Protein AF-A0A8J9TFP3-F1 (afdb_monomer)

pLDDT: mean 71.86, std 19.54, range [32.97, 96.56]

InterPro domains:
  IPR020588 DNA recombination and repair protein RecA-like, ATP-binding domain [PS50162] (104-227)
  IPR027417 P-loop containing nucleoside triphosphate hydrolase [G3DSA:3.40.50.300] (111-220)
  IPR027417 P-loop containing nucleoside triphosphate hydrolase [SSF52540] (113-223)
  IPR041166 LapB, rubredoxin metal binding domain [PF18073] (12-39)

Secondary structure (DSSP, 8-state):
------PEEEEEEETTT--EESS--SB-TTT--BS-EEEEEEEPPP--S--PPTT-----SS-----SSTT-SS-S-TT----HHHHHTTTSS---SHHHHH----BPPTT-HHHHHHTTSSBPTT--------TTSSHHHHHHHHHHHHHTTB---TT-TTS---TT-----------B--EEEE-SSS-HHHHHHHHHHHT---TTEEEE----HHHHHHHHHT-

Sequence (227 aa):
MGTSGSSTARIHICGNCGSEFVKWMGRCPTCREWNTLQEHAVRREPASASRPVFGTNISSSGARPASWLDGIPGSLGSNAPVRITDLVSSDDGSTNTLSRLHSSQRVTIPNDDELNVVLGGGIMPGSLNLIGGDPGVGKSTLMLQIAGAVASLAIPTPGIGMGLPDSNNTRTKSSTDGTGGPVWYVSGEENPDQIASRASRLGILQSELWLLGETHVDTLCQQVVVH

Solvent-accessible surface area (backbone atoms only — not comparable to full-atom values): 15247 Å² total; per-residue (Å²): 138,86,85,84,80,68,63,70,44,65,37,32,35,25,77,84,76,65,54,76,36,80,66,92,69,70,44,42,89,83,79,65,43,66,80,38,66,42,84,42,78,46,75,46,74,68,78,68,95,72,71,79,71,87,86,72,88,80,90,76,83,95,68,80,79,79,55,98,71,78,84,58,86,90,64,79,67,102,79,54,95,75,62,70,68,74,63,69,70,65,81,71,88,72,85,72,68,66,59,70,76,60,67,65,72,52,49,64,48,63,98,37,68,70,58,17,57,76,53,72,62,13,50,52,76,97,64,89,83,87,88,84,78,65,90,86,78,40,66,72,57,52,53,50,51,51,46,39,35,43,12,68,43,27,57,84,68,90,78,66,92,84,65,84,80,74,93,79,70,78,90,67,86,75,90,63,97,52,90,27,62,78,33,76,51,75,33,63,88,56,59,58,70,59,52,48,54,50,29,57,76,71,71,45,78,49,90,40,51,45,79,42,73,52,78,56,65,70,63,51,52,55,65,65,69,77,111

Foldseek 3Di:
DDDDDFDKAKWKAFQPPGDIHRDDDQADPPPRDGPRIDIDIDGDDPDPPPPPDPDDDDDDDDDDPDDVDPDDDPDDDPDDDDDPVVVVVPPPDDDDDVCSVVVFDADAQPPDVVVCVVCVNHHGPPDDDDDDDDPPPCSVVVVLSSLLSLLVLADPDPPPPPDDDPPDDDDDPPPDPSPGAAGEDEDQPDDPVVSVVSCVVVVRDRPSYHYHHDDDVVVVCVVVVVD

Organism: Phaeodactylum tricornutum (NCBI:txid2850)

Nearest PDB structures (foldseek):
  4zlh-assembly1_A  TM=8.746E-01  e=1.037E-01  Escherichia coli O157:H7
  7t6d-assembly1_B  TM=8.352E-01  e=1.341E-01  Escherichia coli
  7wzb-assembly1_A  TM=8.396E-01  e=1.850E-01  Salmonella enterica subsp. enterica serovar Typhimurium str. LT2

Radius of gyration: 29.87 Å; Cα contacts (8 Å, |Δi|>4): 198; chains: 1; bounding box: 69×66×61 Å

Mean predicted aligned error: 19.51 Å

Structure (mmCIF, N/CA/C/O backbone):
data_AF-A0A8J9TFP3-F1
#
_entry.id   AF-A0A8J9TFP3-F1
#
loop_
_atom_site.group_PDB
_atom_site.id
_atom_site.type_symbol
_atom_site.label_atom_id
_atom_site.label_alt_id
_atom_site.label_comp_id
_atom_site.label_asym_id
_atom_site.label_entity_id
_atom_site.label_seq_id
_atom_site.pdbx_PDB_ins_code
_atom_site.Cartn_x
_atom_site.Cartn_y
_atom_site.Cartn_z
_atom_site.occupancy
_atom_site.B_iso_or_equiv
_atom_site.auth_seq_id
_atom_site.auth_comp_id
_atom_site.auth_asym_id
_atom_site.auth_atom_id
_atom_site.pdbx_PDB_model_num
ATOM 1 N N . MET A 1 1 ? 41.768 -44.525 -30.100 1.00 37.56 1 MET A N 1
ATOM 2 C CA . MET A 1 1 ? 42.027 -43.273 -29.357 1.00 37.56 1 MET A CA 1
ATOM 3 C C . MET A 1 1 ? 41.617 -42.096 -30.235 1.00 37.56 1 MET A C 1
ATOM 5 O O . MET A 1 1 ? 42.321 -41.814 -31.191 1.00 37.56 1 MET A O 1
ATOM 9 N N . GLY A 1 2 ? 40.454 -41.480 -29.993 1.00 38.62 2 GLY A N 1
ATOM 10 C CA . GLY A 1 2 ? 40.001 -40.288 -30.725 1.00 38.62 2 GLY A CA 1
ATOM 11 C C . GLY A 1 2 ? 40.252 -3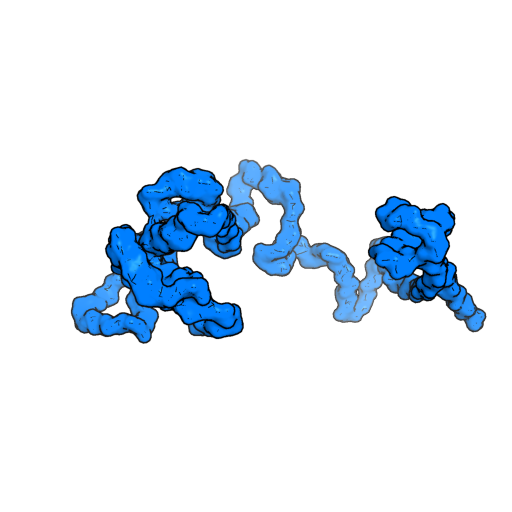9.037 -29.887 1.00 38.62 2 GLY A C 1
ATOM 12 O O . GLY A 1 2 ? 39.784 -38.960 -28.756 1.00 38.62 2 GLY A O 1
ATOM 13 N N . THR A 1 3 ? 41.035 -38.095 -30.400 1.00 40.09 3 THR A N 1
ATOM 14 C CA . THR A 1 3 ? 41.401 -36.849 -29.719 1.00 40.09 3 THR A CA 1
ATOM 15 C C . THR A 1 3 ? 40.293 -35.803 -29.892 1.00 40.09 3 THR A C 1
ATOM 17 O O . THR A 1 3 ? 39.998 -35.366 -31.001 1.00 40.09 3 THR A O 1
ATOM 20 N N . SER A 1 4 ? 39.653 -35.385 -28.797 1.00 45.47 4 SER A N 1
ATOM 21 C CA . SER A 1 4 ? 38.685 -34.280 -28.793 1.00 45.47 4 SER A CA 1
ATOM 22 C C . SER A 1 4 ? 39.413 -32.933 -28.907 1.00 45.47 4 SER A C 1
ATOM 24 O O . SER A 1 4 ? 40.103 -32.517 -27.974 1.00 45.47 4 SER A O 1
ATOM 26 N N . GLY A 1 5 ? 39.274 -32.248 -30.043 1.00 50.53 5 GLY A N 1
ATOM 27 C CA . GLY A 1 5 ? 39.835 -30.912 -30.264 1.00 50.53 5 GLY A CA 1
ATOM 28 C C . GLY A 1 5 ? 39.012 -29.817 -29.578 1.00 50.53 5 GLY A C 1
ATOM 29 O O . GLY A 1 5 ? 37.880 -29.550 -29.968 1.00 50.53 5 GLY A O 1
ATOM 30 N N . SER A 1 6 ? 39.583 -29.161 -28.565 1.00 52.59 6 SER A N 1
ATOM 31 C CA . SER A 1 6 ? 39.027 -27.958 -27.924 1.00 52.59 6 SER A CA 1
ATOM 32 C C . SER A 1 6 ? 39.326 -26.730 -28.795 1.00 52.59 6 SER A C 1
ATOM 34 O O . SER A 1 6 ? 40.474 -26.296 -28.842 1.00 52.59 6 SER A O 1
ATOM 36 N N . SER A 1 7 ? 38.327 -26.149 -29.471 1.00 59.38 7 SER A N 1
ATOM 37 C CA . SER A 1 7 ? 38.512 -24.919 -30.260 1.00 59.38 7 SER A CA 1
ATOM 38 C C . SER A 1 7 ? 38.462 -23.668 -29.372 1.00 59.38 7 SER A C 1
ATOM 40 O O . SER A 1 7 ? 37.424 -23.365 -28.779 1.00 59.38 7 SER A O 1
ATOM 42 N N . THR A 1 8 ? 39.561 -22.922 -29.296 1.00 71.31 8 THR A N 1
ATOM 43 C CA . THR A 1 8 ? 39.668 -21.661 -28.543 1.00 71.31 8 THR A CA 1
ATOM 44 C C . THR A 1 8 ? 39.104 -20.498 -29.364 1.00 71.31 8 THR A C 1
ATOM 46 O O . THR A 1 8 ? 39.540 -20.275 -30.492 1.00 71.31 8 THR A O 1
ATOM 49 N N . ALA A 1 9 ? 38.149 -19.744 -28.814 1.00 78.94 9 ALA A N 1
ATOM 50 C CA . ALA A 1 9 ? 37.626 -18.527 -29.440 1.00 78.94 9 ALA A CA 1
ATOM 51 C C . ALA A 1 9 ? 38.298 -17.292 -28.821 1.00 78.94 9 ALA A C 1
ATOM 53 O O . ALA A 1 9 ? 38.561 -17.272 -27.619 1.00 78.94 9 ALA A O 1
ATOM 54 N N . ARG A 1 10 ? 38.590 -16.267 -29.629 1.00 86.94 10 ARG A N 1
ATOM 55 C CA . ARG A 1 10 ? 39.161 -14.999 -29.148 1.00 86.94 10 ARG A CA 1
ATOM 56 C C . ARG A 1 10 ? 38.058 -13.956 -29.013 1.00 86.94 10 ARG A C 1
ATOM 58 O O . ARG A 1 10 ? 37.276 -13.777 -29.943 1.00 86.94 10 ARG A O 1
ATOM 65 N N . ILE A 1 11 ? 38.012 -13.292 -27.864 1.00 91.06 11 ILE A N 1
ATOM 66 C CA . ILE A 1 11 ? 37.162 -12.133 -27.592 1.00 91.06 11 ILE A CA 1
ATOM 67 C C . ILE A 1 11 ? 38.057 -10.975 -27.152 1.00 91.06 11 ILE A C 1
ATOM 69 O O . ILE A 1 11 ? 39.115 -11.192 -26.567 1.00 91.06 11 ILE A O 1
ATOM 73 N N . HIS A 1 12 ? 37.675 -9.746 -27.465 1.00 92.06 12 HIS A N 1
ATOM 74 C CA . HIS A 1 12 ? 38.444 -8.551 -27.148 1.00 92.06 12 HIS A CA 1
ATOM 75 C C . HIS A 1 12 ? 37.684 -7.712 -26.125 1.00 92.06 12 HIS A C 1
ATOM 77 O O . HIS A 1 12 ? 36.538 -7.346 -26.372 1.00 92.06 12 HIS A O 1
ATOM 83 N N . ILE A 1 13 ? 38.316 -7.396 -24.999 1.00 92.12 13 ILE A N 1
ATOM 84 C CA . ILE A 1 13 ? 37.697 -6.683 -23.876 1.00 92.12 13 ILE A CA 1
ATOM 85 C C . ILE A 1 13 ? 38.391 -5.334 -23.710 1.00 92.12 13 ILE A C 1
ATOM 87 O O . ILE A 1 13 ? 39.618 -5.256 -23.711 1.00 92.12 13 ILE A O 1
ATOM 91 N N . CYS A 1 14 ? 37.627 -4.249 -23.599 1.00 93.31 14 CYS A N 1
ATOM 92 C CA . CYS A 1 14 ? 38.193 -2.930 -23.330 1.00 93.31 14 CYS A CA 1
ATOM 93 C C . CYS A 1 14 ? 38.592 -2.793 -21.852 1.00 93.31 14 CYS A C 1
ATOM 95 O O . CYS A 1 14 ? 37.730 -2.844 -20.981 1.00 93.31 14 CYS A O 1
ATOM 97 N N . GLY A 1 15 ? 39.866 -2.522 -21.565 1.00 88.88 15 GLY A N 1
ATOM 98 C CA . GLY A 1 15 ? 40.371 -2.336 -20.199 1.00 88.88 15 GLY A CA 1
ATOM 99 C C . GLY A 1 15 ? 39.882 -1.068 -19.485 1.00 88.88 15 GLY A C 1
ATOM 100 O O . GLY A 1 15 ? 40.011 -0.986 -18.270 1.00 88.88 15 GLY A O 1
ATOM 101 N N . ASN A 1 16 ? 39.313 -0.093 -20.208 1.00 90.12 16 ASN A N 1
ATOM 102 C CA . ASN A 1 16 ? 38.791 1.143 -19.609 1.00 90.12 16 ASN A CA 1
ATOM 103 C C . ASN A 1 16 ? 37.285 1.062 -19.284 1.00 90.12 16 ASN A C 1
ATOM 105 O O . ASN A 1 16 ? 36.856 1.493 -18.222 1.00 90.12 16 ASN A O 1
ATOM 109 N N . CYS A 1 17 ? 36.464 0.494 -20.180 1.00 90.75 17 CYS A N 1
ATOM 110 C CA . CYS A 1 17 ? 35.002 0.442 -19.993 1.00 90.75 17 CYS A CA 1
ATOM 111 C C . CYS A 1 17 ? 34.398 -0.966 -19.888 1.00 90.75 17 CYS A C 1
ATOM 113 O O . CYS A 1 17 ? 33.191 -1.088 -19.715 1.00 90.75 17 CYS A O 1
ATOM 115 N N . GLY A 1 18 ? 35.194 -2.028 -20.039 1.00 88.69 18 GLY A N 1
ATOM 116 C CA . GLY A 1 18 ? 34.744 -3.416 -19.878 1.00 88.69 18 GLY A CA 1
ATOM 117 C C . GLY A 1 18 ? 33.895 -3.985 -21.019 1.00 88.69 18 GLY A C 1
ATOM 118 O O . GLY A 1 18 ? 33.437 -5.115 -20.919 1.00 88.69 18 GLY A O 1
ATOM 119 N N . SER A 1 19 ? 33.672 -3.245 -22.110 1.00 88.38 19 SER A N 1
ATOM 120 C CA . SER A 1 19 ? 32.871 -3.752 -23.236 1.00 88.38 19 SER A CA 1
ATOM 121 C C . SER A 1 19 ? 33.596 -4.840 -24.039 1.00 88.38 19 SER A C 1
ATOM 123 O O . SER A 1 19 ? 34.802 -4.741 -24.290 1.00 88.38 19 SER A O 1
ATOM 125 N N . GLU A 1 20 ? 32.842 -5.866 -24.446 1.00 91.25 20 GLU A N 1
ATOM 126 C CA . GLU A 1 20 ? 33.340 -7.069 -25.121 1.00 91.25 20 GLU A CA 1
ATOM 127 C C . GLU A 1 20 ? 33.003 -7.077 -26.620 1.00 91.25 20 GLU A C 1
ATOM 129 O O . GLU A 1 20 ? 31.884 -6.757 -27.027 1.00 91.25 20 GLU A O 1
ATOM 134 N N . PHE A 1 21 ? 33.959 -7.492 -27.456 1.00 88.19 21 PHE A N 1
ATOM 135 C CA . PHE A 1 21 ? 33.821 -7.514 -28.913 1.00 88.19 21 PHE A CA 1
ATOM 136 C C . PHE A 1 21 ? 34.469 -8.751 -29.537 1.00 88.19 21 PHE A C 1
ATOM 138 O O . PHE A 1 21 ? 35.551 -9.178 -29.150 1.00 88.19 21 PHE A O 1
ATOM 145 N N . VAL A 1 22 ? 33.844 -9.300 -30.580 1.00 88.06 22 VAL A N 1
ATOM 146 C CA . VAL A 1 22 ? 34.338 -10.495 -31.298 1.00 88.06 22 VAL A CA 1
ATOM 147 C C . VAL A 1 22 ? 35.394 -10.192 -32.368 1.00 88.06 22 VAL A C 1
ATOM 149 O O . VAL A 1 22 ? 35.996 -11.110 -32.917 1.00 88.06 22 VAL A O 1
ATOM 152 N N . LYS A 1 23 ? 35.606 -8.914 -32.702 1.00 85.50 23 LYS A N 1
ATOM 153 C CA . LYS A 1 23 ? 36.536 -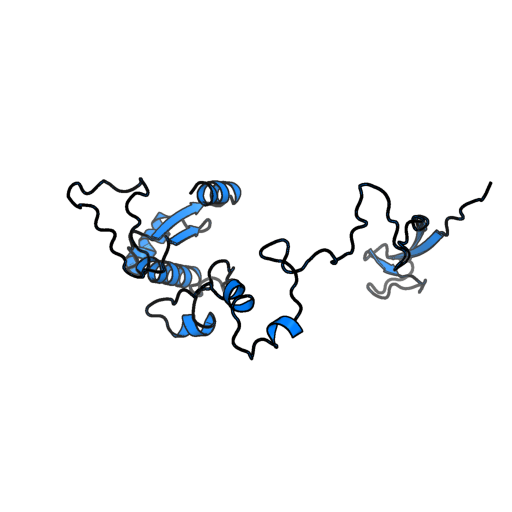8.476 -33.749 1.00 85.50 23 LYS A CA 1
ATOM 154 C C . LYS A 1 23 ? 37.347 -7.281 -33.269 1.00 85.50 23 LYS A C 1
ATOM 156 O O . LYS A 1 23 ? 36.792 -6.341 -32.706 1.00 85.50 23 LYS A O 1
ATOM 161 N N . TRP A 1 24 ? 38.649 -7.299 -33.534 1.00 84.06 24 TRP A N 1
ATOM 162 C CA . TRP A 1 24 ? 39.529 -6.176 -33.237 1.00 84.06 24 TRP A CA 1
ATOM 163 C C . TRP A 1 24 ? 39.204 -4.960 -34.110 1.00 84.06 24 TRP A C 1
ATOM 165 O O . TRP A 1 24 ? 39.088 -5.071 -35.332 1.00 84.06 24 TRP A O 1
ATOM 175 N N . MET A 1 25 ? 39.091 -3.789 -33.483 1.00 84.75 25 MET A N 1
ATOM 176 C CA . MET A 1 25 ? 38.764 -2.525 -34.158 1.00 84.75 25 MET A CA 1
ATOM 177 C C . MET A 1 25 ? 39.791 -1.411 -33.887 1.00 84.75 25 MET A C 1
ATOM 179 O O . MET A 1 25 ? 39.624 -0.303 -34.389 1.00 84.75 25 MET A O 1
ATOM 183 N N . GLY A 1 26 ? 40.844 -1.670 -33.096 1.00 85.12 26 GLY A N 1
ATOM 184 C CA . GLY A 1 26 ? 41.891 -0.702 -32.711 1.00 85.12 26 GLY A CA 1
ATOM 185 C C . GLY A 1 26 ? 41.440 0.409 -31.749 1.00 85.12 26 GLY A C 1
ATOM 186 O O . GLY A 1 26 ? 42.206 0.829 -30.882 1.00 85.12 26 GLY A O 1
ATOM 187 N N . ARG A 1 27 ? 40.178 0.837 -31.854 1.00 90.25 27 ARG A N 1
ATOM 188 C CA . ARG A 1 27 ? 39.506 1.817 -30.997 1.00 90.25 27 ARG A CA 1
ATOM 189 C C . ARG A 1 27 ? 38.260 1.200 -30.371 1.00 90.25 27 ARG A C 1
ATOM 191 O O . ARG A 1 27 ? 37.492 0.532 -31.063 1.00 90.25 27 ARG A O 1
ATOM 198 N N . CYS A 1 28 ? 38.021 1.473 -29.090 1.00 90.44 28 CYS A N 1
ATOM 199 C CA . CYS A 1 28 ? 36.784 1.057 -28.437 1.00 90.44 28 CYS A CA 1
ATOM 200 C C . CYS A 1 28 ? 35.580 1.841 -29.001 1.00 90.44 28 CYS A C 1
ATOM 202 O O . CYS A 1 28 ? 35.593 3.074 -28.956 1.00 90.44 28 CYS A O 1
ATOM 204 N N . PRO A 1 29 ? 34.523 1.180 -29.510 1.00 86.38 29 PRO A N 1
ATOM 205 C CA . PRO A 1 29 ? 33.335 1.873 -30.014 1.00 86.38 29 PRO A CA 1
ATOM 206 C C . PRO A 1 29 ? 32.493 2.508 -28.894 1.00 86.38 29 PRO A C 1
ATOM 208 O O . PRO A 1 29 ? 31.768 3.465 -29.158 1.00 86.38 29 PRO A O 1
ATOM 211 N N . THR A 1 30 ? 32.632 2.032 -27.653 1.00 89.25 30 THR A N 1
ATOM 212 C CA . THR A 1 30 ? 31.890 2.530 -26.486 1.00 89.25 30 THR A CA 1
ATOM 213 C C . THR A 1 30 ? 32.579 3.740 -25.849 1.00 89.25 30 THR A C 1
ATOM 215 O O . THR A 1 30 ? 32.011 4.827 -25.837 1.00 89.25 30 THR A O 1
ATOM 218 N N . CYS A 1 31 ? 33.823 3.597 -25.368 1.00 91.00 31 CYS A N 1
ATOM 219 C CA . CYS A 1 31 ? 34.541 4.684 -24.681 1.00 91.00 31 CYS A CA 1
ATOM 220 C C . CYS A 1 31 ? 35.464 5.512 -25.585 1.00 91.00 31 CYS A C 1
ATOM 222 O O . CYS A 1 31 ? 36.063 6.478 -25.127 1.00 91.00 31 CYS A O 1
ATOM 224 N N . ARG A 1 32 ? 35.569 5.169 -26.876 1.00 89.31 32 ARG A N 1
ATOM 225 C CA . ARG A 1 32 ? 36.306 5.928 -27.904 1.00 89.31 32 ARG A CA 1
ATOM 226 C C . ARG A 1 32 ? 37.819 6.041 -27.714 1.00 89.31 32 ARG A C 1
ATOM 228 O O . ARG A 1 32 ? 38.456 6.685 -28.552 1.00 89.31 32 ARG A O 1
ATOM 235 N N . GLU A 1 33 ? 38.388 5.387 -26.710 1.00 88.69 33 GLU A N 1
ATOM 236 C CA . GLU A 1 33 ? 39.830 5.336 -26.496 1.00 88.69 33 GLU A CA 1
ATOM 237 C C . GLU A 1 33 ? 40.532 4.330 -27.409 1.00 88.69 33 GLU A C 1
ATOM 239 O O . GLU A 1 33 ? 39.976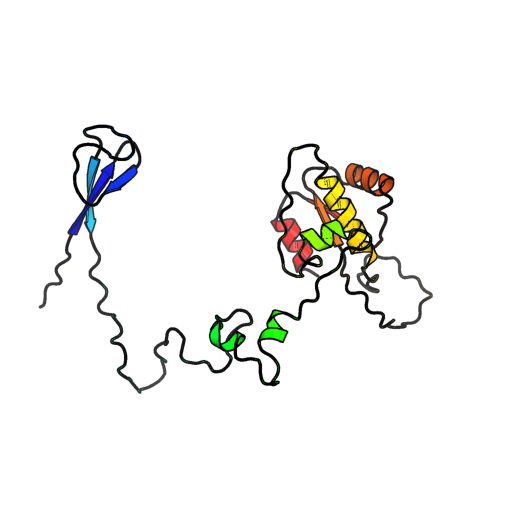 3.305 -27.821 1.00 88.69 33 GLU A O 1
ATOM 244 N N . TRP A 1 34 ? 41.777 4.660 -27.729 1.00 88.56 34 TRP A N 1
ATOM 245 C CA . TRP A 1 34 ? 42.683 3.849 -28.530 1.00 88.56 34 TRP A CA 1
ATOM 246 C C . TRP A 1 34 ? 43.535 2.959 -27.629 1.00 88.56 34 TRP A C 1
ATOM 248 O O . TRP A 1 34 ? 43.807 3.320 -26.489 1.00 88.56 34 TRP A O 1
ATOM 258 N N . ASN A 1 35 ? 43.990 1.818 -28.151 1.00 85.81 35 ASN A N 1
ATOM 259 C CA . ASN A 1 35 ? 44.916 0.903 -27.462 1.00 85.81 35 ASN A CA 1
ATOM 260 C C . ASN A 1 35 ? 44.403 0.322 -26.127 1.00 85.81 35 ASN A C 1
ATOM 262 O O . ASN A 1 35 ? 45.193 -0.185 -25.337 1.00 85.81 35 ASN A O 1
ATOM 266 N N . THR A 1 36 ? 43.091 0.361 -25.878 1.00 87.81 36 THR A N 1
ATOM 267 C CA . THR A 1 36 ? 42.482 -0.185 -24.653 1.00 87.81 36 THR A CA 1
ATOM 268 C C . THR A 1 36 ? 41.857 -1.567 -24.828 1.00 87.81 36 THR A C 1
ATOM 270 O O . THR A 1 36 ? 41.502 -2.180 -23.826 1.00 87.81 36 THR A O 1
ATOM 273 N N . LEU A 1 37 ? 41.697 -2.083 -26.054 1.00 90.38 37 LEU A N 1
ATOM 274 C CA . LEU A 1 37 ? 41.217 -3.456 -26.256 1.00 90.38 37 LEU A CA 1
ATOM 275 C C . LEU A 1 37 ? 42.335 -4.462 -25.961 1.00 90.38 37 LEU A C 1
ATOM 277 O O . LEU A 1 37 ? 43.422 -4.363 -26.517 1.00 90.38 37 LEU A O 1
ATOM 281 N N . GLN A 1 38 ? 42.047 -5.453 -25.124 1.00 89.56 38 GLN A N 1
ATOM 282 C CA . GLN A 1 38 ? 42.926 -6.577 -24.813 1.00 89.56 38 GLN A CA 1
ATOM 283 C C . GLN A 1 38 ? 42.297 -7.881 -25.309 1.00 89.56 38 GLN A C 1
ATOM 285 O O . GLN A 1 38 ? 41.081 -8.060 -25.232 1.00 89.56 38 GLN A O 1
ATOM 290 N N . GLU A 1 39 ? 43.106 -8.790 -25.859 1.00 88.75 39 GLU A N 1
ATOM 291 C CA . GLU A 1 39 ? 42.623 -10.096 -26.319 1.00 88.75 39 GLU A CA 1
ATOM 292 C C . GLU A 1 39 ? 42.519 -11.081 -25.150 1.00 88.75 39 GLU A C 1
ATOM 294 O O . GLU A 1 39 ? 43.499 -11.340 -24.454 1.00 88.75 39 GLU A O 1
ATOM 299 N N . HIS A 1 40 ? 41.350 -11.690 -24.986 1.00 87.31 40 HIS A N 1
ATOM 300 C CA . HIS A 1 40 ? 41.111 -12.790 -24.064 1.00 87.31 40 HIS A CA 1
ATOM 301 C C . HIS A 1 40 ? 40.730 -14.046 -24.857 1.00 87.31 40 HIS A C 1
ATOM 303 O O . HIS A 1 40 ? 39.814 -14.050 -25.682 1.00 87.31 40 HIS A O 1
ATOM 309 N N . ALA A 1 41 ? 41.454 -15.140 -24.626 1.00 82.69 41 ALA A N 1
ATOM 310 C CA . ALA A 1 41 ? 41.146 -16.431 -25.225 1.00 82.69 41 ALA A CA 1
ATOM 311 C C . ALA A 1 41 ? 40.150 -17.178 -24.331 1.00 82.69 41 ALA A C 1
ATOM 313 O O . ALA A 1 41 ? 40.496 -17.617 -23.236 1.00 82.69 41 ALA A O 1
ATOM 314 N N . VAL A 1 42 ? 38.918 -17.347 -24.807 1.00 78.00 42 VAL A N 1
ATOM 315 C CA . VAL A 1 42 ? 37.906 -18.146 -24.116 1.00 78.00 42 VAL A CA 1
ATOM 316 C C . VAL A 1 42 ? 38.019 -19.580 -24.609 1.00 78.00 42 VAL A C 1
ATOM 318 O O . VAL A 1 42 ? 37.826 -19.890 -25.793 1.00 78.00 42 VAL A O 1
ATOM 321 N N . ARG A 1 43 ? 38.343 -20.484 -23.684 1.00 63.84 43 ARG A N 1
ATOM 322 C CA . ARG A 1 43 ? 38.277 -21.919 -23.937 1.00 63.84 43 ARG A CA 1
ATOM 323 C C . ARG A 1 43 ? 36.803 -22.305 -24.005 1.00 63.84 43 ARG A C 1
ATOM 325 O O . ARG A 1 43 ? 36.116 -22.282 -22.991 1.00 63.84 43 ARG A O 1
ATOM 332 N N . ARG A 1 44 ? 36.310 -22.645 -25.198 1.00 56.06 44 ARG A N 1
ATOM 333 C CA . ARG A 1 44 ? 35.001 -23.291 -25.309 1.00 56.06 44 ARG A CA 1
ATOM 334 C C . ARG A 1 44 ? 35.148 -24.713 -24.792 1.00 56.06 44 ARG A C 1
ATOM 336 O O . ARG A 1 44 ? 35.970 -25.471 -25.311 1.00 56.06 44 ARG A O 1
ATOM 343 N N . GLU A 1 45 ? 34.370 -25.066 -23.777 1.00 53.50 45 GLU A N 1
ATOM 344 C CA . GLU A 1 45 ? 34.167 -26.473 -23.457 1.00 53.50 45 GLU A CA 1
ATOM 345 C C . GLU A 1 45 ? 33.576 -27.162 -24.696 1.00 53.50 45 GLU A C 1
ATOM 347 O O . GLU A 1 45 ? 32.703 -26.583 -25.358 1.00 53.50 45 GLU A O 1
ATOM 352 N N . PRO A 1 46 ? 34.071 -28.354 -25.082 1.00 47.81 46 PRO A N 1
ATOM 353 C CA . PRO A 1 46 ? 33.433 -29.108 -26.147 1.00 47.81 46 PRO A CA 1
ATOM 354 C C . PRO A 1 46 ? 31.983 -29.331 -25.731 1.00 47.81 46 PRO A C 1
ATOM 356 O O . PRO A 1 46 ? 31.726 -29.789 -24.618 1.00 47.81 46 PRO A O 1
ATOM 359 N N . ALA A 1 47 ? 31.047 -28.968 -26.611 1.00 47.69 47 ALA A N 1
ATOM 360 C CA . ALA A 1 47 ? 29.633 -29.219 -26.393 1.00 47.69 47 ALA A CA 1
ATOM 361 C C . ALA A 1 47 ? 29.477 -30.684 -25.976 1.00 47.69 47 ALA A C 1
ATOM 363 O O . ALA A 1 47 ? 29.815 -31.585 -26.748 1.00 47.69 47 ALA A O 1
ATOM 364 N N . SER A 1 48 ? 29.049 -30.895 -24.728 1.00 45.34 48 SER A N 1
ATOM 365 C CA . SER A 1 48 ? 28.763 -32.217 -24.186 1.00 45.34 48 SER A CA 1
ATOM 366 C C . SER A 1 48 ? 27.973 -33.001 -25.231 1.00 45.34 48 SER A C 1
ATOM 368 O O . SER A 1 48 ? 27.004 -32.482 -25.794 1.00 45.34 48 SER A O 1
ATOM 370 N N . ALA A 1 49 ? 28.413 -34.228 -25.522 1.00 52.44 49 ALA A N 1
ATOM 371 C CA . ALA A 1 49 ? 27.830 -35.143 -26.505 1.00 52.44 49 ALA A CA 1
ATOM 372 C C . ALA A 1 49 ? 26.447 -35.678 -26.073 1.00 52.44 49 ALA A C 1
ATOM 374 O O . ALA A 1 49 ? 26.109 -36.836 -26.284 1.00 52.44 49 ALA A O 1
ATOM 375 N N . SER A 1 50 ? 25.636 -34.806 -25.484 1.00 51.50 50 SER A N 1
ATOM 376 C CA . SER A 1 50 ? 24.249 -35.005 -25.096 1.00 51.50 50 SER A CA 1
ATOM 377 C C . SER A 1 50 ? 23.417 -33.923 -25.783 1.00 51.50 50 SER A C 1
ATOM 379 O O . SER A 1 50 ? 22.754 -33.107 -25.153 1.00 51.50 50 SER A O 1
ATOM 381 N N . ARG A 1 51 ? 23.469 -33.880 -27.118 1.00 42.91 51 ARG A N 1
ATOM 382 C CA . ARG A 1 51 ? 22.348 -33.310 -27.867 1.00 42.91 51 ARG A CA 1
ATOM 383 C C . ARG A 1 51 ? 21.311 -34.426 -27.954 1.00 42.91 51 ARG A C 1
ATOM 385 O O . ARG A 1 51 ? 21.591 -35.404 -28.647 1.00 42.91 51 ARG A O 1
ATOM 392 N N . PRO A 1 52 ? 20.167 -34.346 -27.254 1.00 46.31 52 PRO A N 1
ATOM 393 C CA . PRO A 1 52 ? 19.112 -35.316 -27.478 1.00 46.31 52 PRO A CA 1
ATOM 394 C C . PRO A 1 52 ? 18.695 -35.194 -28.945 1.00 46.31 52 PRO A C 1
ATOM 396 O O . PRO A 1 52 ? 18.328 -34.116 -29.418 1.00 46.31 52 PRO A O 1
ATOM 399 N N . VAL A 1 53 ? 18.843 -36.288 -29.690 1.00 49.28 53 VAL A N 1
ATOM 400 C CA . VAL A 1 53 ? 18.283 -36.403 -31.033 1.00 49.28 53 VAL A CA 1
ATOM 401 C C . VAL A 1 53 ? 16.772 -36.377 -30.865 1.00 49.28 53 VAL A C 1
ATOM 403 O O . VAL A 1 53 ? 16.195 -37.174 -30.126 1.00 49.28 53 VAL A O 1
ATOM 406 N N . PHE A 1 54 ? 16.143 -35.408 -31.515 1.00 42.41 54 PHE A N 1
ATOM 407 C CA . PHE A 1 54 ? 14.699 -35.269 -31.542 1.00 42.41 54 PHE A CA 1
ATOM 408 C C . PHE A 1 54 ? 14.081 -36.548 -32.137 1.00 42.41 54 PHE A C 1
ATOM 410 O O . PHE A 1 54 ? 14.380 -36.900 -33.276 1.00 42.41 54 PHE A O 1
ATOM 417 N N . GLY A 1 55 ? 13.230 -37.240 -31.372 1.00 51.75 55 GLY A N 1
ATOM 418 C CA . GLY A 1 55 ? 12.290 -38.226 -31.918 1.00 51.75 55 GLY A CA 1
ATOM 419 C C . GLY A 1 55 ? 12.679 -39.711 -31.932 1.00 51.75 55 GLY A C 1
ATOM 420 O O . GLY A 1 55 ? 11.976 -40.478 -32.583 1.00 51.75 55 GLY A O 1
ATOM 421 N N . THR A 1 56 ? 13.710 -40.180 -31.221 1.00 47.47 56 THR A N 1
ATOM 422 C CA . THR A 1 56 ? 13.935 -41.637 -31.076 1.00 47.47 56 THR A CA 1
ATOM 423 C C . THR A 1 56 ? 13.487 -42.139 -29.708 1.00 47.47 56 THR A C 1
ATOM 425 O O . THR A 1 56 ? 14.151 -41.907 -28.700 1.00 47.47 56 THR A O 1
ATOM 428 N N . ASN A 1 57 ? 12.353 -42.842 -29.688 1.00 50.22 57 ASN A N 1
ATOM 429 C CA . ASN A 1 57 ? 11.853 -43.573 -28.527 1.00 50.22 57 ASN A CA 1
ATOM 430 C C . ASN A 1 57 ? 12.875 -44.623 -28.079 1.00 50.22 57 ASN A C 1
ATOM 432 O O . ASN A 1 57 ? 13.138 -45.575 -28.813 1.00 50.22 57 ASN A O 1
ATOM 436 N N . ILE A 1 58 ? 13.398 -44.483 -26.859 1.00 45.91 58 ILE A N 1
ATOM 437 C CA . ILE A 1 58 ? 14.031 -45.592 -26.148 1.00 45.91 58 ILE A CA 1
ATOM 438 C C . ILE A 1 58 ? 13.086 -46.043 -25.038 1.00 45.91 58 ILE A C 1
ATOM 440 O O . ILE A 1 58 ? 12.838 -45.351 -24.052 1.00 45.91 58 ILE A O 1
ATOM 444 N N . SER A 1 59 ? 12.476 -47.199 -25.263 1.00 55.69 59 SER A N 1
ATOM 445 C CA . SER A 1 59 ? 11.676 -47.907 -24.278 1.00 55.69 59 SER A CA 1
ATOM 446 C C . SER A 1 59 ? 12.562 -48.952 -23.622 1.00 55.69 59 SER A C 1
ATOM 448 O O . SER A 1 59 ? 12.781 -50.013 -24.191 1.00 55.69 59 SER A O 1
ATOM 450 N N . SER A 1 60 ? 13.049 -48.666 -22.419 1.00 47.75 60 SER A N 1
ATOM 451 C CA . SER A 1 60 ? 13.386 -49.700 -21.439 1.00 47.75 60 SER A CA 1
ATOM 452 C C . SER A 1 60 ? 13.657 -49.054 -20.086 1.00 47.75 60 SER A C 1
ATOM 454 O O . SER A 1 60 ? 14.620 -48.308 -19.929 1.00 47.75 60 SER A O 1
ATOM 456 N N . SER A 1 61 ? 12.796 -49.388 -19.122 1.00 48.69 61 SER A N 1
ATOM 457 C CA . SER A 1 61 ? 13.020 -49.298 -17.674 1.00 48.69 61 SER A CA 1
ATOM 458 C C . SER A 1 61 ? 13.436 -47.933 -17.097 1.00 48.69 61 SER A C 1
ATOM 460 O O . SER A 1 61 ? 14.610 -47.598 -17.001 1.00 48.69 61 SER A O 1
ATOM 462 N N . GLY A 1 62 ? 12.447 -47.214 -16.559 1.00 51.25 62 GLY A N 1
ATOM 463 C CA . GLY A 1 62 ? 12.614 -46.477 -15.298 1.00 51.25 62 GLY A CA 1
ATOM 464 C C . GLY A 1 62 ? 13.012 -45.002 -15.353 1.00 51.25 62 GLY A C 1
ATOM 465 O O . GLY A 1 62 ? 12.832 -44.317 -14.354 1.00 51.25 62 GLY A O 1
ATOM 466 N N . ALA A 1 63 ? 13.458 -44.469 -16.487 1.00 48.09 63 ALA A N 1
ATOM 467 C CA . ALA A 1 63 ? 13.704 -43.036 -16.628 1.00 48.09 63 ALA A CA 1
ATOM 468 C C . ALA A 1 63 ? 12.965 -42.512 -17.857 1.00 48.09 63 ALA A C 1
ATOM 470 O O . ALA A 1 63 ? 13.323 -42.813 -18.993 1.00 48.09 63 ALA A O 1
ATOM 471 N N . ARG A 1 64 ?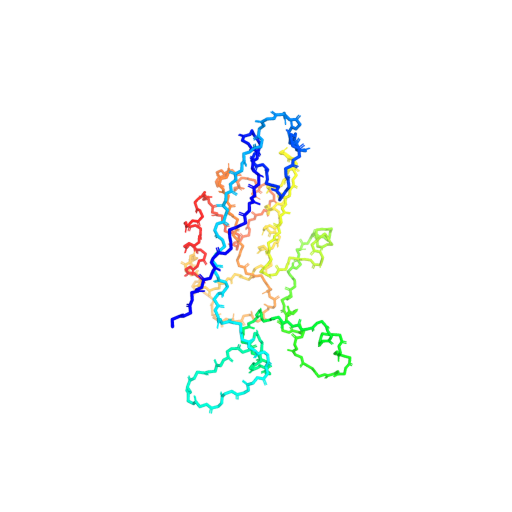 11.902 -41.735 -17.626 1.00 44.16 64 ARG A N 1
ATOM 472 C CA . ARG A 1 64 ? 11.282 -40.933 -18.683 1.00 44.16 64 ARG A CA 1
ATOM 473 C C . ARG A 1 64 ? 12.339 -39.931 -19.166 1.00 44.16 64 ARG A C 1
ATOM 475 O O . ARG A 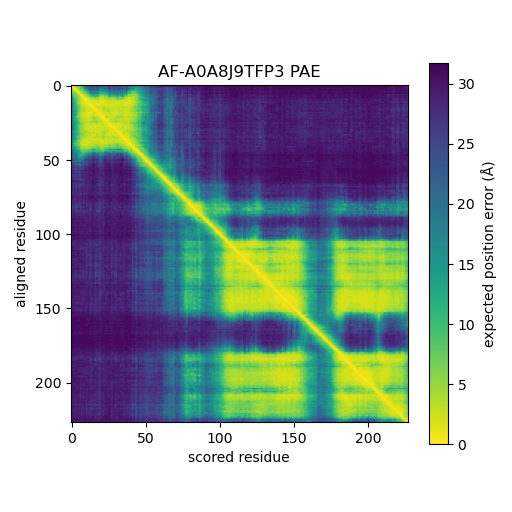1 64 ? 12.787 -39.140 -18.335 1.00 44.16 64 ARG A O 1
ATOM 482 N N . PRO A 1 65 ? 12.740 -39.898 -20.449 1.00 45.62 65 PRO A N 1
ATOM 483 C CA . PRO A 1 65 ? 13.371 -38.696 -20.963 1.00 45.62 65 PRO A CA 1
ATOM 484 C C . PRO A 1 65 ? 12.321 -37.587 -20.865 1.00 45.62 65 PRO A C 1
ATOM 486 O O . PRO A 1 65 ? 11.220 -37.716 -21.402 1.00 45.62 65 PRO A O 1
ATOM 489 N N . ALA A 1 66 ? 12.628 -36.546 -20.093 1.00 54.00 66 ALA A N 1
ATOM 490 C CA . ALA A 1 66 ? 11.795 -35.362 -20.006 1.00 54.00 66 ALA A CA 1
ATOM 491 C C . ALA A 1 66 ? 11.606 -34.813 -21.422 1.00 54.00 66 ALA A C 1
ATOM 493 O O . ALA A 1 66 ? 12.544 -34.292 -22.026 1.00 54.00 66 ALA A O 1
ATOM 494 N N . SER A 1 67 ? 10.395 -34.922 -21.960 1.00 47.47 67 SER A N 1
ATOM 495 C CA . SER A 1 67 ? 9.980 -33.887 -22.889 1.00 47.47 67 SER A CA 1
ATOM 496 C C . SER A 1 67 ? 10.009 -32.557 -22.135 1.00 47.47 67 SER A C 1
ATOM 498 O O . SER A 1 67 ? 9.714 -32.515 -20.940 1.00 47.47 67 SER A O 1
ATOM 500 N N . TRP A 1 68 ? 10.351 -31.465 -22.816 1.00 55.53 68 TRP A N 1
ATOM 501 C CA . TRP A 1 68 ? 10.232 -30.136 -22.220 1.00 55.53 68 TRP A CA 1
ATOM 502 C C . TRP A 1 68 ? 8.774 -29.765 -21.867 1.00 55.53 68 TRP A C 1
ATOM 504 O O . TRP A 1 68 ? 8.598 -28.865 -21.057 1.00 55.53 68 TRP A O 1
ATOM 514 N N . LEU A 1 69 ? 7.744 -30.462 -22.385 1.00 50.50 69 LEU A N 1
ATOM 515 C CA . LEU A 1 69 ? 6.334 -30.298 -21.963 1.00 50.50 69 LEU A CA 1
ATOM 516 C C . LEU A 1 69 ? 5.424 -31.563 -22.055 1.00 50.50 69 LEU A C 1
ATOM 518 O O . LEU A 1 69 ? 4.282 -31.525 -21.602 1.00 50.50 69 LEU A O 1
ATOM 522 N N . ASP A 1 70 ? 5.870 -32.705 -22.585 1.00 49.59 70 ASP A N 1
ATOM 523 C CA . ASP A 1 70 ? 4.989 -33.830 -22.986 1.00 49.59 70 ASP A CA 1
ATOM 524 C C . ASP A 1 70 ? 4.755 -34.892 -21.904 1.00 49.59 70 ASP A C 1
ATOM 526 O O . ASP A 1 70 ? 5.125 -36.059 -22.033 1.00 49.59 70 ASP A O 1
ATOM 530 N N . GLY A 1 71 ? 4.050 -34.525 -20.845 1.00 48.56 71 GLY A N 1
ATOM 531 C CA . GLY A 1 71 ? 3.371 -35.523 -20.014 1.00 48.56 71 GLY A CA 1
ATOM 532 C C . GLY A 1 71 ? 1.924 -35.192 -19.695 1.00 48.56 71 GLY A C 1
ATOM 533 O O . GLY A 1 71 ? 1.333 -35.862 -18.854 1.00 48.56 71 GLY A O 1
ATOM 534 N N . ILE A 1 72 ? 1.376 -34.130 -20.278 1.00 46.91 72 ILE A N 1
ATOM 535 C CA . ILE A 1 72 ? 0.363 -33.349 -19.589 1.00 46.91 72 ILE A CA 1
ATOM 536 C C . ILE A 1 72 ? -0.868 -33.112 -20.471 1.00 46.91 72 ILE A C 1
ATOM 538 O O . ILE A 1 72 ? -0.886 -32.202 -21.296 1.00 46.91 72 ILE A O 1
ATOM 542 N N . PRO A 1 73 ? -1.961 -33.838 -20.213 1.00 52.50 73 PRO A N 1
ATOM 543 C CA . PRO A 1 73 ? -3.288 -33.256 -20.144 1.00 52.50 73 PRO A CA 1
ATOM 544 C C . PRO A 1 73 ? -3.494 -32.694 -18.720 1.00 52.50 73 PRO A C 1
ATOM 546 O O . PRO A 1 73 ? -3.559 -33.455 -17.757 1.00 52.50 73 PRO A O 1
ATOM 549 N N . GLY A 1 74 ? -3.561 -31.362 -18.574 1.00 55.28 74 GLY A N 1
ATOM 550 C CA . GLY A 1 74 ? -3.989 -30.664 -17.341 1.00 55.28 74 GLY A CA 1
ATOM 551 C C . GLY A 1 74 ? -3.101 -30.798 -16.087 1.00 55.28 74 GLY A C 1
ATOM 552 O O . GLY A 1 74 ? -3.576 -31.195 -15.030 1.00 55.28 74 GLY A O 1
ATOM 553 N N . SER A 1 75 ? -1.813 -30.479 -16.150 1.00 47.94 75 SER A N 1
ATOM 554 C CA . SER A 1 75 ? -0.836 -30.832 -15.104 1.00 47.94 75 SER A CA 1
ATOM 555 C C . SER A 1 75 ? 0.421 -29.951 -15.264 1.00 47.94 75 SER A C 1
ATOM 557 O O . SER A 1 75 ? 0.662 -29.417 -16.325 1.00 47.94 75 SER A O 1
ATOM 559 N N . LEU A 1 76 ? 1.301 -29.658 -14.326 1.00 53.53 76 LEU A N 1
ATOM 560 C CA . LEU A 1 76 ? 1.283 -29.784 -12.889 1.00 53.53 76 LEU A CA 1
ATOM 561 C C . LEU A 1 76 ? 1.582 -28.374 -12.349 1.00 53.53 76 LEU A C 1
ATOM 563 O O . LEU A 1 76 ? 2.647 -27.827 -12.626 1.00 53.53 76 LEU A O 1
ATOM 567 N N . GLY A 1 77 ? 0.651 -27.812 -11.575 1.00 53.53 77 GLY A N 1
ATOM 568 C CA . GLY A 1 77 ? 0.807 -26.541 -10.858 1.00 53.53 77 GLY A CA 1
ATOM 569 C C . GLY A 1 77 ? -0.182 -25.458 -11.296 1.00 53.53 77 GLY A C 1
ATOM 570 O O . GLY A 1 77 ? -0.526 -25.354 -12.469 1.00 53.53 77 GLY A O 1
ATOM 571 N N . SER A 1 78 ? -0.614 -24.619 -10.348 1.00 53.59 78 SER A N 1
ATOM 572 C CA . SER A 1 78 ? -1.493 -23.455 -10.570 1.00 53.59 78 SER A CA 1
ATOM 573 C C . SER A 1 78 ? -0.904 -22.387 -11.504 1.00 53.59 78 SER A C 1
ATOM 575 O O . SER A 1 78 ? -1.589 -21.421 -11.817 1.00 53.59 78 SER A O 1
ATOM 577 N N . ASN A 1 79 ? 0.344 -22.561 -11.952 1.00 57.41 79 ASN A N 1
ATOM 578 C CA . ASN A 1 79 ? 1.091 -21.600 -12.758 1.00 57.41 79 ASN A CA 1
ATOM 579 C C . ASN A 1 79 ? 1.803 -22.253 -13.964 1.00 57.41 79 ASN A C 1
ATOM 581 O O . ASN A 1 79 ? 2.894 -21.840 -14.353 1.00 57.41 79 ASN A O 1
ATOM 585 N N . ALA A 1 80 ? 1.229 -23.323 -14.524 1.00 64.50 80 ALA A N 1
ATOM 586 C CA . ALA A 1 80 ? 1.746 -23.945 -15.743 1.00 64.50 80 ALA A CA 1
ATOM 587 C C . ALA A 1 80 ? 1.469 -23.061 -16.981 1.00 64.50 80 ALA A C 1
ATOM 589 O O . ALA A 1 80 ? 0.423 -22.410 -17.045 1.00 64.50 80 ALA A O 1
ATOM 590 N N . PRO A 1 81 ? 2.370 -23.031 -17.981 1.00 57.59 81 PRO A N 1
ATOM 591 C CA . PRO A 1 81 ? 2.169 -22.244 -19.194 1.00 57.59 81 PRO A CA 1
ATOM 592 C C . PRO A 1 81 ? 0.964 -22.763 -19.992 1.00 57.59 81 PRO A C 1
ATOM 594 O O . PRO A 1 81 ? 0.901 -23.940 -20.345 1.00 57.59 81 PRO A O 1
ATOM 597 N N . VAL A 1 82 ? 0.024 -21.870 -20.304 1.00 70.81 82 VAL A N 1
ATOM 598 C CA . VAL A 1 82 ? -1.170 -22.158 -21.117 1.00 70.81 82 VAL A CA 1
ATOM 599 C C . VAL A 1 82 ? -0.991 -21.550 -22.509 1.00 70.81 82 VAL A C 1
ATOM 601 O O . VAL A 1 82 ? -0.454 -20.449 -22.644 1.00 70.81 82 VAL A O 1
ATOM 604 N N . ARG A 1 83 ? -1.421 -22.250 -23.568 1.00 64.31 83 ARG A N 1
ATOM 605 C CA . ARG A 1 83 ? -1.382 -21.699 -24.932 1.00 64.31 83 ARG A CA 1
ATOM 606 C C . ARG A 1 83 ? -2.490 -20.661 -25.105 1.00 64.31 83 ARG A C 1
ATOM 608 O O . ARG A 1 83 ? -3.630 -20.902 -24.729 1.00 64.31 83 ARG A O 1
ATOM 615 N N . ILE A 1 84 ? -2.180 -19.537 -25.752 1.00 75.88 84 ILE A N 1
ATOM 616 C CA . ILE A 1 84 ? -3.151 -18.453 -25.986 1.00 75.88 84 ILE A CA 1
ATOM 617 C C . ILE A 1 84 ? -4.359 -18.897 -26.829 1.00 75.88 84 ILE A C 1
ATOM 619 O O . ILE A 1 84 ? -5.475 -18.455 -26.581 1.00 75.88 84 ILE A O 1
ATOM 623 N N . THR A 1 85 ? -4.166 -19.823 -27.775 1.00 79.31 85 THR A N 1
ATOM 624 C CA . THR A 1 85 ? -5.242 -20.406 -28.599 1.00 79.31 85 THR A CA 1
ATOM 625 C C . THR A 1 85 ? -6.265 -21.171 -27.767 1.00 79.31 85 THR A C 1
ATOM 627 O O . THR A 1 85 ? -7.452 -21.168 -28.089 1.00 79.31 85 THR A O 1
ATOM 630 N N . ASP A 1 86 ? -5.814 -21.771 -26.668 1.00 68.12 86 ASP A N 1
ATOM 631 C CA . ASP A 1 86 ? -6.646 -22.586 -25.786 1.00 68.12 86 ASP A CA 1
ATOM 632 C C . ASP A 1 86 ? -7.486 -21.691 -24.852 1.00 68.12 86 ASP A C 1
ATOM 634 O O . ASP A 1 86 ? -8.476 -22.141 -24.286 1.00 68.12 86 ASP A O 1
ATOM 638 N N . LEU A 1 87 ? -7.131 -20.402 -24.730 1.00 64.00 87 LEU A N 1
ATOM 639 C CA . LEU A 1 87 ? -7.914 -19.385 -24.019 1.00 64.00 87 LEU A CA 1
ATOM 640 C C . LEU A 1 87 ? -9.011 -18.784 -24.910 1.00 64.00 87 LEU A C 1
ATOM 642 O O . LEU A 1 87 ? -10.112 -18.524 -24.437 1.00 64.00 87 LEU A O 1
ATOM 646 N N . VAL A 1 88 ? -8.716 -18.577 -26.198 1.00 65.44 88 VAL A N 1
ATOM 647 C CA . VAL A 1 88 ? -9.628 -17.923 -27.156 1.00 65.44 88 VAL A CA 1
ATOM 648 C C . VAL A 1 88 ? -10.710 -18.876 -27.671 1.00 65.44 88 VAL A C 1
ATOM 650 O O . VAL A 1 88 ? -11.802 -18.437 -27.994 1.00 65.44 88 VAL A O 1
ATOM 653 N N . SER A 1 89 ? -10.460 -20.188 -27.688 1.00 55.69 89 SER A N 1
ATOM 654 C CA . SER A 1 89 ? -11.412 -21.183 -28.218 1.00 55.69 89 SER A CA 1
ATOM 655 C C . SER A 1 89 ? -12.584 -21.512 -27.269 1.00 55.69 89 SER A C 1
ATOM 657 O O . SER A 1 89 ? -13.257 -22.521 -27.452 1.00 55.69 89 SER A O 1
ATOM 659 N N . SER A 1 90 ? -12.825 -20.693 -26.238 1.00 54.94 90 SER A N 1
ATOM 660 C CA . SER A 1 90 ? -13.814 -20.940 -25.172 1.00 54.94 90 SER A CA 1
ATOM 661 C C . SER A 1 90 ? -15.199 -20.332 -25.458 1.00 54.94 90 SER A C 1
ATOM 663 O O . SER A 1 90 ? -15.905 -19.969 -24.519 1.00 54.94 90 SER A O 1
ATOM 665 N N . ASP A 1 91 ? -15.593 -20.217 -26.730 1.00 53.94 91 ASP A N 1
ATOM 666 C CA . ASP A 1 91 ? -16.920 -19.706 -27.117 1.00 53.94 91 ASP A CA 1
ATOM 667 C C . ASP A 1 91 ? -18.042 -20.754 -26.944 1.00 53.94 91 ASP A C 1
ATOM 669 O O . ASP A 1 91 ? -19.211 -20.393 -26.824 1.00 53.94 91 ASP A O 1
ATOM 673 N N . ASP A 1 92 ? -17.701 -22.041 -26.807 1.00 48.59 92 ASP A N 1
ATOM 674 C CA . ASP A 1 92 ? -18.670 -23.120 -26.582 1.00 48.59 92 ASP A CA 1
ATOM 675 C C . ASP A 1 92 ? -18.673 -23.589 -25.119 1.00 48.59 92 ASP A C 1
ATOM 677 O O . ASP A 1 92 ? -18.114 -24.629 -24.780 1.00 48.59 92 ASP A O 1
ATOM 681 N N . GLY A 1 93 ? -19.305 -22.807 -24.237 1.00 54.31 93 GLY A N 1
ATOM 682 C CA . GLY A 1 93 ? -20.117 -23.275 -23.095 1.00 54.31 93 GLY A CA 1
ATOM 683 C C . GLY A 1 93 ? -19.595 -24.342 -22.110 1.00 54.31 93 GLY A C 1
ATOM 684 O O . GLY A 1 93 ? -20.381 -24.805 -21.286 1.00 54.31 93 GLY A O 1
ATOM 685 N N . SER A 1 94 ? -18.323 -24.746 -22.129 1.00 49.03 94 SER A N 1
ATOM 686 C CA . SER A 1 94 ? -17.773 -25.798 -21.265 1.00 49.03 94 SER A CA 1
ATOM 687 C C . SER A 1 94 ? -16.632 -25.269 -20.399 1.00 49.03 94 SER A C 1
ATOM 689 O O . SER A 1 94 ? -15.455 -25.373 -20.715 1.00 49.03 94 SER A O 1
ATOM 691 N N . THR A 1 95 ? -17.048 -24.705 -19.270 1.00 50.38 95 THR A N 1
ATOM 692 C CA . THR A 1 95 ? -16.375 -24.585 -17.968 1.00 50.38 95 THR A CA 1
ATOM 693 C C . THR A 1 95 ? -14.855 -24.856 -17.853 1.00 50.38 95 THR A C 1
ATOM 695 O O . THR A 1 95 ? -14.360 -25.962 -18.046 1.00 50.38 95 THR A O 1
ATOM 698 N N . ASN A 1 96 ? -14.190 -23.872 -17.232 1.00 53.22 96 ASN A N 1
ATOM 699 C CA . ASN A 1 96 ? -13.286 -24.041 -16.081 1.00 53.22 96 ASN A CA 1
ATOM 700 C C . ASN A 1 96 ? -11.759 -23.906 -16.201 1.00 53.22 96 ASN A C 1
ATOM 702 O O . ASN A 1 96 ? -11.075 -24.226 -15.229 1.00 53.22 96 ASN A O 1
ATOM 706 N N . THR A 1 97 ? -11.195 -23.353 -17.277 1.00 52.16 97 THR A N 1
ATOM 707 C CA . THR A 1 97 ? -9.749 -23.013 -17.275 1.00 52.16 97 THR A CA 1
ATOM 708 C C . THR A 1 97 ? -9.506 -21.528 -16.997 1.00 52.16 97 THR A C 1
ATOM 710 O O . THR A 1 97 ? -8.761 -21.186 -16.081 1.00 52.16 97 THR A O 1
ATOM 713 N N . LEU A 1 98 ? -10.206 -20.633 -17.703 1.00 49.59 98 LEU A N 1
ATOM 714 C CA . LEU A 1 98 ? -10.092 -19.180 -17.510 1.00 49.59 98 LEU A CA 1
ATOM 715 C C . LEU A 1 98 ? -10.757 -18.682 -16.221 1.00 49.59 98 LEU A C 1
ATOM 717 O O . LEU A 1 98 ? -10.207 -17.823 -15.537 1.00 49.59 98 LEU A O 1
ATOM 721 N N . SER A 1 99 ? -11.894 -19.262 -15.828 1.00 50.53 99 SER A N 1
ATOM 722 C CA . SER A 1 99 ? -12.554 -18.923 -14.562 1.00 50.53 99 SER A CA 1
ATOM 723 C C . SER A 1 99 ? -11.704 -19.289 -13.343 1.00 50.53 99 SER A C 1
ATOM 725 O O . SER A 1 99 ? -11.810 -18.618 -12.330 1.00 50.53 99 SER A O 1
ATOM 727 N N . ARG A 1 100 ? -10.796 -20.274 -13.426 1.00 48.03 100 ARG A N 1
ATOM 728 C CA . ARG A 1 100 ? -9.870 -20.604 -12.322 1.00 48.03 100 ARG A CA 1
ATOM 729 C C . ARG A 1 100 ? -8.718 -19.606 -12.185 1.00 48.03 100 ARG A C 1
ATOM 731 O O . ARG A 1 100 ? -8.221 -19.429 -11.080 1.00 48.03 100 ARG A O 1
ATOM 738 N N . LEU A 1 101 ? -8.325 -18.947 -13.277 1.00 49.22 101 LEU A N 1
ATOM 739 C CA . LEU A 1 101 ? -7.313 -17.882 -13.273 1.00 49.22 101 LEU A CA 1
ATOM 740 C C . LEU A 1 101 ? -7.914 -16.508 -12.915 1.00 49.22 101 LEU A C 1
ATOM 742 O O . LEU A 1 101 ? -7.216 -15.661 -12.369 1.00 49.22 101 LEU A O 1
ATOM 746 N N . HIS A 1 102 ? -9.207 -16.294 -13.186 1.00 48.09 102 HIS A N 1
ATOM 747 C CA . HIS A 1 102 ? -9.924 -15.032 -12.950 1.00 48.09 102 HIS A CA 1
ATOM 748 C C . HIS A 1 102 ? -10.930 -15.066 -11.780 1.00 48.09 102 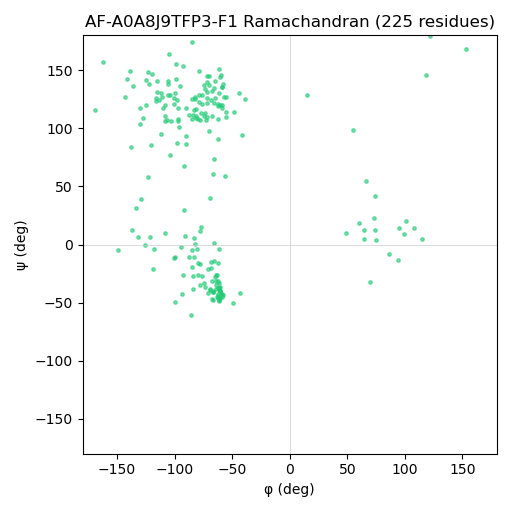HIS A C 1
ATOM 750 O O . HIS A 1 102 ? -11.684 -14.113 -11.613 1.00 48.09 102 HIS A O 1
ATOM 756 N N . SER A 1 103 ? -10.967 -16.114 -10.947 1.00 50.59 103 SER A N 1
ATOM 757 C CA . SER A 1 103 ? -11.897 -16.179 -9.796 1.00 50.59 103 SE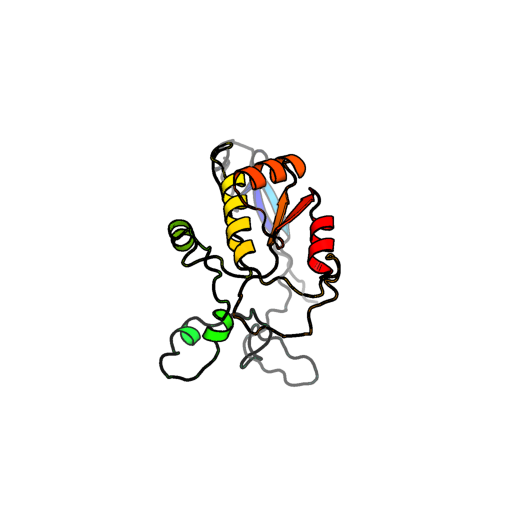R A CA 1
ATOM 758 C C . SER A 1 103 ? -11.451 -15.341 -8.585 1.00 50.59 103 SER A C 1
ATOM 760 O O . SER A 1 103 ? -12.015 -15.487 -7.501 1.00 50.59 103 SER A O 1
ATOM 762 N N . SER A 1 104 ? -10.454 -14.469 -8.725 1.00 58.72 104 SER A N 1
ATOM 763 C CA . SER A 1 104 ? -10.130 -13.499 -7.679 1.00 58.72 104 SER A CA 1
ATOM 764 C C . SER A 1 104 ? -10.938 -12.234 -7.941 1.00 58.72 104 SER A C 1
ATOM 766 O O . SER A 1 104 ? -10.543 -11.376 -8.728 1.00 58.72 104 SER A O 1
ATOM 768 N N . GLN A 1 105 ? -12.109 -12.153 -7.313 1.00 73.56 105 GLN A N 1
ATOM 769 C CA . GLN A 1 105 ? -12.933 -10.951 -7.311 1.00 73.56 105 GLN A CA 1
ATOM 770 C C . GLN A 1 105 ? -12.100 -9.771 -6.787 1.00 73.56 105 GLN A C 1
ATOM 772 O O . GLN A 1 105 ? -11.471 -9.866 -5.732 1.00 73.56 105 GLN A O 1
ATOM 777 N N . ARG A 1 106 ? -12.052 -8.674 -7.553 1.00 82.62 106 ARG A N 1
ATOM 778 C CA . ARG A 1 106 ? -11.362 -7.448 -7.133 1.00 82.62 106 ARG A CA 1
ATOM 779 C C . ARG A 1 106 ? -12.068 -6.856 -5.921 1.00 82.62 106 ARG A C 1
ATOM 781 O O . ARG A 1 106 ? -13.295 -6.826 -5.866 1.00 82.62 106 ARG A O 1
ATOM 788 N N . VAL A 1 107 ? -11.280 -6.353 -4.980 1.00 84.50 107 VAL A N 1
ATOM 789 C CA . VAL A 1 107 ? -11.774 -5.605 -3.828 1.00 84.50 107 VAL A CA 1
ATOM 790 C C . VAL A 1 107 ? -11.950 -4.153 -4.257 1.00 84.50 107 VAL A C 1
ATOM 792 O O . VAL A 1 107 ? -10.976 -3.437 -4.495 1.00 84.50 107 VAL A O 1
ATOM 795 N N . THR A 1 108 ? -13.199 -3.726 -4.395 1.00 86.88 108 THR A N 1
ATOM 796 C CA . THR A 1 108 ? -13.544 -2.329 -4.667 1.00 86.88 108 THR A CA 1
ATOM 797 C C . THR A 1 108 ? -13.286 -1.492 -3.420 1.00 86.88 108 THR A C 1
ATOM 799 O O . THR A 1 108 ? -13.706 -1.858 -2.326 1.00 86.88 108 THR A O 1
ATOM 802 N N . ILE A 1 109 ? -12.592 -0.368 -3.575 1.00 87.25 109 ILE A N 1
ATOM 803 C CA . ILE A 1 109 ? -12.345 0.572 -2.484 1.00 87.25 109 ILE A CA 1
ATOM 804 C C . ILE A 1 109 ? -13.623 1.396 -2.287 1.00 87.25 109 ILE A C 1
ATOM 806 O O . ILE A 1 109 ? -14.092 2.013 -3.248 1.00 87.25 109 ILE A O 1
ATOM 810 N N . PRO A 1 110 ? -14.227 1.402 -1.090 1.00 83.06 110 PRO A N 1
ATOM 811 C CA . PRO A 1 110 ? -15.448 2.156 -0.856 1.00 83.06 110 PRO A CA 1
ATOM 812 C C . PRO A 1 110 ? -15.156 3.659 -0.862 1.00 83.06 110 PRO A C 1
ATOM 814 O O . PRO A 1 110 ? -14.115 4.094 -0.378 1.00 83.06 110 PRO A O 1
ATOM 817 N N . ASN A 1 111 ? -16.112 4.443 -1.363 1.00 82.75 111 ASN A N 1
ATOM 818 C CA . ASN A 1 111 ? -16.080 5.910 -1.405 1.00 82.75 111 ASN A CA 1
ATOM 819 C C . ASN A 1 111 ? -14.978 6.552 -2.280 1.00 82.75 111 ASN A C 1
ATOM 821 O O . ASN A 1 111 ? -14.818 7.766 -2.203 1.00 82.75 111 ASN A O 1
ATOM 825 N N . ASP A 1 112 ? -14.277 5.791 -3.133 1.00 86.00 112 ASP A N 1
ATOM 826 C CA . ASP A 1 112 ? -13.262 6.320 -4.064 1.00 86.00 112 ASP A CA 1
ATOM 827 C C . ASP A 1 112 ? -13.354 5.676 -5.464 1.00 86.00 112 ASP A C 1
ATOM 829 O O . ASP A 1 112 ? -12.629 4.738 -5.809 1.00 86.00 112 ASP A O 1
ATOM 833 N N . ASP A 1 113 ? -14.243 6.204 -6.310 1.00 89.06 113 ASP A N 1
ATOM 834 C CA . ASP A 1 113 ? -14.465 5.686 -7.670 1.00 89.06 113 ASP A CA 1
ATOM 835 C C . ASP A 1 113 ? -13.278 5.943 -8.610 1.00 89.06 113 ASP A C 1
ATOM 837 O O . ASP A 1 113 ? -12.891 5.056 -9.371 1.00 89.06 113 ASP A O 1
ATOM 841 N N . GLU A 1 114 ? -12.643 7.115 -8.523 1.00 92.69 114 GLU A N 1
ATOM 842 C CA . GLU A 1 114 ? -11.468 7.466 -9.339 1.00 92.69 114 GLU A CA 1
ATOM 843 C C . GLU A 1 114 ? -10.315 6.487 -9.116 1.00 92.69 114 GLU A C 1
ATOM 845 O O . GLU A 1 114 ? -9.669 6.016 -10.055 1.00 92.69 114 GLU A O 1
ATOM 850 N N . LEU A 1 115 ? -10.084 6.114 -7.858 1.00 89.12 115 LEU A N 1
ATOM 851 C CA . LEU A 1 115 ? -9.035 5.168 -7.526 1.00 89.12 115 LEU A CA 1
ATOM 852 C C . LEU A 1 115 ? -9.375 3.758 -8.018 1.00 89.12 115 LEU A C 1
ATOM 854 O O . LEU A 1 115 ? -8.499 3.061 -8.530 1.00 89.12 115 LEU A O 1
ATOM 858 N N . ASN A 1 116 ? -10.643 3.347 -7.929 1.00 90.12 116 ASN A N 1
ATOM 859 C CA . ASN A 1 116 ? -11.089 2.084 -8.512 1.00 90.12 116 ASN A CA 1
ATOM 860 C C . ASN A 1 116 ? -10.875 2.064 -10.028 1.00 90.12 116 ASN A C 1
ATOM 862 O O . ASN A 1 116 ? -10.413 1.051 -10.549 1.00 90.12 116 ASN A O 1
ATOM 866 N N . VAL A 1 117 ? -11.134 3.169 -10.730 1.00 91.75 117 VAL A N 1
ATOM 867 C CA . VAL A 1 117 ? -10.859 3.299 -12.170 1.00 91.75 117 VAL A CA 1
ATOM 868 C C . VAL A 1 117 ? -9.364 3.150 -12.456 1.00 91.75 117 VAL A C 1
ATOM 870 O O . VAL A 1 117 ? -8.990 2.343 -13.308 1.00 91.75 117 VAL A O 1
ATOM 873 N N . VAL A 1 118 ? -8.503 3.847 -11.707 1.00 91.25 118 VAL A N 1
ATOM 874 C CA . VAL A 1 118 ? -7.038 3.758 -11.856 1.00 91.25 118 VAL A CA 1
ATOM 875 C C . VAL A 1 118 ? -6.521 2.337 -11.603 1.00 91.25 118 VAL A C 1
ATOM 877 O O . VAL A 1 118 ? -5.618 1.875 -12.298 1.00 91.25 118 VAL A O 1
ATOM 880 N N . LEU A 1 119 ? -7.115 1.611 -10.654 1.00 87.56 119 LEU A N 1
ATOM 881 C CA . LEU A 1 119 ? -6.756 0.225 -10.333 1.00 87.56 119 LEU A CA 1
ATOM 882 C C . LEU A 1 119 ? -7.405 -0.818 -11.265 1.00 87.56 119 LEU A C 1
ATOM 884 O O . LEU A 1 119 ? -7.181 -2.022 -11.103 1.00 87.56 119 LEU A O 1
ATOM 888 N N . GLY A 1 120 ? -8.200 -0.388 -12.251 1.00 86.06 120 GLY A N 1
ATOM 889 C CA . GLY A 1 120 ? -8.876 -1.280 -13.196 1.00 86.06 120 GLY A CA 1
ATOM 890 C C . GLY A 1 120 ? -10.068 -2.027 -12.588 1.00 86.06 120 GLY A C 1
ATOM 891 O O . GLY A 1 120 ? -10.236 -3.224 -12.820 1.00 86.06 120 GLY A O 1
ATOM 892 N N . GLY A 1 121 ? -10.875 -1.331 -11.787 1.00 84.94 121 GLY A N 1
ATOM 893 C CA . GLY A 1 121 ? -12.064 -1.843 -11.098 1.00 84.94 121 GLY A CA 1
ATOM 894 C C . GLY A 1 121 ? -11.853 -2.210 -9.623 1.00 84.94 121 GLY A C 1
ATOM 895 O O . GLY A 1 121 ? -12.741 -2.809 -9.022 1.00 84.94 121 GLY A O 1
ATOM 896 N N . GLY A 1 122 ? -10.695 -1.880 -9.041 1.00 86.62 122 GLY A N 1
ATOM 897 C CA . GLY A 1 122 ? -10.356 -2.155 -7.639 1.00 86.62 122 GLY A CA 1
ATOM 898 C C . GLY A 1 122 ? -9.093 -3.004 -7.458 1.00 86.62 122 GLY A C 1
ATOM 899 O O . GLY A 1 122 ? -8.443 -3.427 -8.420 1.00 86.62 122 GLY A O 1
ATOM 900 N N . ILE A 1 123 ? -8.749 -3.263 -6.198 1.00 87.56 123 ILE A N 1
ATOM 901 C CA . ILE A 1 123 ? -7.527 -3.963 -5.789 1.00 87.56 123 ILE A CA 1
ATOM 902 C C . ILE A 1 123 ? -7.643 -5.451 -6.131 1.00 87.56 123 ILE A C 1
ATOM 904 O O . ILE A 1 123 ? -8.581 -6.129 -5.717 1.00 87.56 123 ILE A O 1
ATOM 908 N N . MET A 1 124 ? -6.668 -5.986 -6.866 1.00 86.12 124 MET A N 1
ATOM 909 C CA . MET A 1 124 ? -6.608 -7.414 -7.181 1.00 86.12 124 MET A CA 1
ATOM 910 C C . MET A 1 124 ? -5.915 -8.191 -6.046 1.00 86.12 124 MET A C 1
ATOM 912 O O . MET A 1 124 ? -4.768 -7.868 -5.719 1.00 86.12 124 MET A O 1
ATOM 916 N N . PRO A 1 125 ? -6.538 -9.233 -5.465 1.00 81.38 125 PRO A N 1
ATOM 917 C CA . PRO A 1 125 ? -5.866 -10.094 -4.494 1.00 81.38 125 PRO A CA 1
ATOM 918 C C . PRO A 1 125 ? -4.602 -10.739 -5.083 1.00 81.38 125 PRO A C 1
ATOM 920 O O . PRO A 1 125 ? -4.604 -11.178 -6.233 1.00 81.38 125 PRO A O 1
ATOM 923 N N . GLY A 1 126 ? -3.518 -10.793 -4.304 1.00 81.81 126 GLY A N 1
ATOM 924 C CA . GLY A 1 126 ? -2.232 -11.357 -4.745 1.00 81.81 126 GLY A CA 1
ATOM 925 C C . GLY A 1 126 ? -1.437 -10.477 -5.719 1.00 81.81 126 GLY A C 1
ATOM 926 O O . GLY A 1 126 ? -0.479 -10.954 -6.324 1.00 81.81 126 GLY A O 1
ATOM 927 N N . SER A 1 127 ? -1.820 -9.207 -5.885 1.00 87.06 127 SER A N 1
ATOM 928 C CA . SER A 1 127 ? -1.080 -8.235 -6.696 1.00 87.06 127 SER A CA 1
ATOM 929 C C . SER A 1 127 ? -0.189 -7.323 -5.849 1.00 87.06 127 SER A C 1
ATOM 931 O O . SER A 1 127 ? -0.456 -7.086 -4.671 1.00 87.06 127 SER A O 1
ATOM 933 N N . LEU A 1 128 ? 0.859 -6.783 -6.476 1.00 90.56 128 LEU A N 1
ATOM 934 C CA . LEU A 1 128 ? 1.703 -5.730 -5.917 1.00 90.56 128 LEU A CA 1
ATOM 935 C C . LEU A 1 128 ? 1.414 -4.423 -6.661 1.00 90.56 128 LEU A C 1
ATOM 937 O O . LEU A 1 128 ? 1.616 -4.348 -7.872 1.00 90.56 128 LEU A O 1
ATOM 941 N N . ASN A 1 129 ? 0.969 -3.397 -5.934 1.00 91.50 129 ASN A N 1
ATOM 942 C CA . ASN A 1 129 ? 0.679 -2.074 -6.488 1.00 91.50 129 ASN A CA 1
ATOM 943 C C . ASN A 1 129 ? 1.715 -1.068 -5.977 1.00 91.50 129 ASN A C 1
ATOM 945 O O . ASN A 1 129 ? 1.931 -0.958 -4.771 1.00 91.50 129 ASN A O 1
ATOM 949 N N . LEU A 1 130 ? 2.355 -0.337 -6.892 1.00 93.12 130 LEU A N 1
ATOM 950 C CA . LEU A 1 130 ? 3.361 0.674 -6.565 1.00 93.12 130 LEU A CA 1
ATOM 951 C C . LEU A 1 130 ? 2.747 2.075 -6.630 1.00 93.12 130 LEU A C 1
ATOM 953 O O . LEU A 1 130 ? 2.224 2.469 -7.670 1.00 93.12 130 LEU A O 1
ATOM 957 N N . ILE A 1 131 ? 2.886 2.851 -5.552 1.00 92.94 131 ILE A N 1
ATOM 958 C CA . ILE A 1 131 ? 2.503 4.269 -5.519 1.00 92.94 131 ILE A CA 1
ATOM 959 C C . ILE A 1 131 ? 3.757 5.140 -5.489 1.00 92.94 131 ILE A C 1
ATOM 961 O O . ILE A 1 131 ? 4.481 5.187 -4.496 1.00 92.94 131 ILE A O 1
ATOM 965 N N . GLY A 1 132 ? 4.003 5.843 -6.595 1.00 93.69 132 GLY A N 1
ATOM 966 C CA . GLY A 1 132 ? 5.104 6.793 -6.753 1.00 93.69 132 GLY A CA 1
ATOM 967 C C . GLY A 1 132 ? 4.645 8.253 -6.701 1.00 93.69 132 GLY A C 1
ATOM 968 O O . GLY A 1 132 ? 3.463 8.552 -6.837 1.00 93.69 132 GLY A O 1
ATOM 969 N N . GLY A 1 133 ? 5.593 9.170 -6.500 1.00 95.00 133 GLY A N 1
ATOM 970 C CA . GLY A 1 133 ? 5.351 10.616 -6.509 1.00 95.00 133 GLY A CA 1
ATOM 971 C C . GLY A 1 133 ? 6.354 11.392 -5.658 1.00 95.00 133 GLY A C 1
ATOM 972 O O . GLY A 1 133 ? 7.073 10.804 -4.843 1.00 95.00 133 GLY A O 1
ATOM 973 N N . ASP A 1 134 ? 6.368 12.714 -5.801 1.00 96.56 134 ASP A N 1
ATOM 974 C CA . ASP A 1 134 ? 7.296 13.605 -5.096 1.00 96.56 134 ASP A CA 1
ATOM 975 C C . ASP A 1 134 ? 7.141 13.539 -3.561 1.00 96.56 134 ASP A C 1
ATOM 977 O O . ASP A 1 134 ? 6.060 13.217 -3.039 1.00 96.56 134 ASP A O 1
ATOM 981 N N . PRO A 1 135 ? 8.210 13.785 -2.780 1.00 93.25 135 PRO A N 1
ATOM 982 C CA . PRO A 1 135 ? 8.094 13.899 -1.327 1.00 93.25 135 PRO A CA 1
ATOM 983 C C . PRO A 1 135 ? 7.115 15.026 -0.963 1.00 93.25 135 PRO A C 1
ATOM 985 O O . PRO A 1 135 ? 7.140 16.101 -1.551 1.00 93.25 135 PRO A O 1
ATOM 988 N N . GLY A 1 136 ? 6.218 14.772 -0.007 1.00 90.44 136 GLY A N 1
ATOM 989 C CA . GLY A 1 136 ? 5.208 15.750 0.422 1.00 90.44 136 GLY A CA 1
ATOM 990 C C . GLY A 1 136 ? 3.906 15.780 -0.391 1.00 90.44 136 GLY A C 1
ATOM 991 O O . GLY A 1 136 ? 2.944 16.377 0.076 1.00 90.44 136 GLY A O 1
ATOM 992 N N . VAL A 1 137 ? 3.802 15.070 -1.525 1.00 94.56 137 VAL A N 1
ATOM 993 C CA . VAL A 1 137 ? 2.556 15.012 -2.331 1.00 94.56 137 VAL A CA 1
ATOM 994 C C . VAL A 1 137 ? 1.384 14.315 -1.616 1.00 94.56 137 VAL A C 1
ATOM 996 O O . VAL A 1 137 ? 0.241 14.411 -2.045 1.00 94.56 137 VAL A O 1
ATOM 999 N N . GLY A 1 138 ? 1.658 13.599 -0.519 1.00 92.44 138 GLY A N 1
ATOM 1000 C CA . GLY A 1 138 ? 0.630 12.922 0.276 1.00 92.44 138 GLY A CA 1
ATOM 1001 C C . GLY A 1 138 ? 0.495 11.415 0.043 1.00 92.44 138 GLY A C 1
ATOM 1002 O O . GLY A 1 138 ? -0.519 10.853 0.433 1.00 92.44 138 GLY A O 1
ATOM 1003 N N . LYS A 1 139 ? 1.509 10.730 -0.512 1.00 94.31 139 LYS A N 1
ATOM 1004 C CA . LYS A 1 139 ? 1.498 9.261 -0.725 1.00 94.31 139 LYS A CA 1
ATOM 1005 C C . LYS A 1 139 ? 1.085 8.468 0.520 1.00 94.31 139 LYS A C 1
ATOM 1007 O O . LYS A 1 139 ? 0.179 7.648 0.449 1.00 94.31 139 LYS A O 1
ATOM 1012 N N . SER A 1 140 ? 1.705 8.746 1.668 1.00 93.69 140 SER A N 1
ATOM 1013 C CA . SER A 1 140 ? 1.384 8.058 2.926 1.00 93.69 140 SER A CA 1
ATOM 1014 C C . SER A 1 140 ? -0.023 8.402 3.423 1.00 93.69 140 SER A C 1
ATOM 1016 O O . SER A 1 140 ? -0.678 7.564 4.024 1.00 93.69 140 SER A O 1
ATOM 1018 N N . THR A 1 141 ? -0.516 9.618 3.143 1.00 92.62 141 THR A N 1
ATOM 1019 C CA . THR A 1 141 ? -1.903 10.004 3.461 1.00 92.62 141 THR A CA 1
ATOM 1020 C C . THR A 1 141 ? -2.884 9.202 2.615 1.00 92.62 141 THR A C 1
ATOM 1022 O O . THR A 1 141 ? -3.809 8.619 3.167 1.00 92.62 141 THR A O 1
ATOM 1025 N N . LEU A 1 142 ? -2.644 9.124 1.303 1.00 91.94 142 LEU A N 1
ATOM 1026 C CA . LEU A 1 142 ? -3.473 8.363 0.374 1.00 91.94 142 LEU A CA 1
ATOM 1027 C C . LEU A 1 142 ? -3.477 6.872 0.732 1.00 91.94 142 LEU A C 1
ATOM 1029 O O . LEU A 1 142 ? -4.535 6.261 0.815 1.00 91.94 142 LEU A O 1
ATOM 1033 N N . MET A 1 143 ? -2.308 6.288 1.013 1.00 92.69 143 MET A N 1
ATOM 1034 C CA . MET A 1 143 ? -2.209 4.886 1.433 1.00 92.69 143 MET A CA 1
ATOM 1035 C C . MET A 1 143 ? -2.962 4.618 2.735 1.00 92.69 143 MET A C 1
ATOM 1037 O O . MET A 1 143 ? -3.628 3.593 2.848 1.00 92.69 143 MET A O 1
ATOM 1041 N N . LEU A 1 144 ? -2.901 5.541 3.697 1.00 92.12 144 LEU A N 1
ATOM 1042 C CA . LEU A 1 144 ? -3.637 5.418 4.950 1.00 92.12 144 LEU A CA 1
ATOM 1043 C C . LEU A 1 144 ? -5.157 5.504 4.729 1.00 92.12 144 LEU A C 1
ATOM 1045 O O . LEU A 1 144 ? -5.895 4.713 5.309 1.00 92.12 144 LEU A O 1
ATOM 1049 N N . GLN A 1 145 ? -5.620 6.402 3.851 1.00 92.06 145 GLN A N 1
ATOM 1050 C CA . GLN A 1 145 ? -7.031 6.500 3.448 1.00 92.06 145 GLN A CA 1
ATOM 1051 C C . GLN A 1 145 ? -7.528 5.211 2.792 1.00 92.06 145 GLN A C 1
ATOM 1053 O O . GLN A 1 145 ? -8.566 4.687 3.190 1.00 92.06 145 GLN A O 1
ATOM 1058 N N . ILE A 1 146 ? -6.749 4.656 1.861 1.00 91.38 146 ILE A N 1
ATOM 1059 C CA . ILE A 1 146 ? -7.056 3.382 1.202 1.00 91.38 146 ILE A CA 1
ATOM 1060 C C . ILE A 1 146 ? -7.117 2.251 2.225 1.00 91.38 146 ILE A C 1
ATOM 1062 O O . ILE A 1 146 ? -8.069 1.476 2.222 1.00 91.38 146 ILE A O 1
ATOM 1066 N N . ALA A 1 147 ? -6.135 2.170 3.125 1.00 91.19 147 ALA A N 1
ATOM 1067 C CA . ALA A 1 147 ? -6.103 1.150 4.165 1.00 91.19 147 ALA A CA 1
ATOM 1068 C C . ALA A 1 147 ? -7.345 1.228 5.067 1.00 91.19 147 ALA A C 1
ATOM 1070 O O . ALA A 1 147 ? -7.965 0.205 5.342 1.00 91.19 147 ALA A O 1
ATOM 1071 N N . GLY A 1 148 ? -7.763 2.437 5.451 1.00 90.25 148 GLY A N 1
ATOM 1072 C CA . GLY A 1 148 ? -8.992 2.673 6.208 1.00 90.25 148 GLY A CA 1
ATOM 1073 C C . GLY A 1 148 ? -10.266 2.282 5.462 1.00 90.25 148 GLY A C 1
ATOM 1074 O O . GLY A 1 148 ? -11.146 1.626 6.020 1.00 90.25 148 GLY A O 1
ATOM 1075 N N . ALA A 1 149 ? -10.358 2.663 4.189 1.00 88.69 149 ALA A N 1
ATOM 1076 C CA . ALA A 1 149 ? -11.488 2.335 3.331 1.00 88.69 149 ALA A CA 1
ATOM 1077 C C . ALA A 1 149 ? -11.619 0.814 3.156 1.00 88.69 149 ALA A C 1
ATOM 1079 O O . ALA A 1 149 ? -12.694 0.259 3.364 1.00 88.69 149 ALA A O 1
ATOM 1080 N N . VAL A 1 150 ? -10.519 0.111 2.880 1.00 88.19 150 VAL A N 1
ATOM 1081 C CA . VAL A 1 150 ? -10.518 -1.355 2.759 1.00 88.19 150 VAL A CA 1
ATOM 1082 C C . VAL A 1 150 ? -10.816 -2.025 4.103 1.00 88.19 150 VAL A C 1
ATOM 1084 O O . VAL A 1 150 ? -11.611 -2.960 4.145 1.00 88.19 150 VAL A O 1
ATOM 1087 N N . ALA A 1 151 ? -10.266 -1.519 5.212 1.00 87.44 151 ALA A N 1
ATOM 1088 C CA . ALA A 1 151 ? -10.538 -2.052 6.549 1.00 87.44 151 ALA A CA 1
ATOM 1089 C C . ALA A 1 151 ? -12.013 -1.906 6.955 1.00 87.44 151 ALA A C 1
ATOM 1091 O O . ALA A 1 151 ? -12.516 -2.712 7.729 1.00 87.44 151 ALA A O 1
ATOM 1092 N N . SER A 1 152 ? -12.735 -0.921 6.409 1.00 84.62 152 SER A N 1
ATOM 1093 C CA . SER A 1 152 ? -14.178 -0.781 6.650 1.00 84.62 152 SER A CA 1
ATOM 1094 C C . SER A 1 152 ? -15.020 -1.894 6.012 1.00 84.62 152 SER A C 1
ATOM 1096 O O . SER A 1 152 ? -16.143 -2.132 6.448 1.00 84.62 152 SER A O 1
ATOM 1098 N N . LEU A 1 153 ? -14.474 -2.594 5.010 1.00 81.25 153 LEU A N 1
ATOM 1099 C CA . LEU A 1 153 ? -15.104 -3.760 4.387 1.00 81.25 153 LEU A CA 1
ATOM 1100 C C . LEU A 1 153 ? -14.770 -5.073 5.103 1.00 81.25 153 LEU A C 1
ATOM 1102 O O . LEU A 1 153 ? -15.348 -6.112 4.770 1.00 81.25 153 LEU A O 1
ATOM 1106 N N . ALA A 1 154 ? -13.808 -5.055 6.028 1.00 75.25 154 ALA A N 1
ATOM 1107 C CA . ALA A 1 154 ? -13.359 -6.254 6.708 1.00 75.25 154 ALA A CA 1
ATOM 1108 C C . ALA A 1 154 ? -14.406 -6.725 7.722 1.00 75.25 154 ALA A C 1
ATOM 1110 O O . ALA A 1 154 ? -14.951 -5.938 8.498 1.00 75.25 154 ALA A O 1
ATOM 1111 N N . ILE A 1 155 ? -14.692 -8.028 7.715 1.00 65.06 155 ILE A N 1
ATOM 1112 C CA . ILE A 1 155 ? -15.529 -8.632 8.753 1.00 65.06 155 ILE A CA 1
ATOM 1113 C C . ILE A 1 155 ? -14.644 -8.835 9.987 1.00 65.06 155 ILE A C 1
ATOM 1115 O O . ILE A 1 155 ? -13.600 -9.482 9.859 1.00 65.06 155 ILE A O 1
ATOM 1119 N N . PRO A 1 156 ? -15.066 -8.375 11.181 1.00 60.25 156 PRO A N 1
ATOM 1120 C CA . PRO A 1 156 ? -14.373 -8.688 12.422 1.00 60.25 156 PRO A CA 1
ATOM 1121 C C . PRO A 1 156 ? -14.271 -10.198 12.561 1.00 60.25 156 PRO A C 1
ATOM 1123 O O . PRO A 1 156 ? -15.294 -10.875 12.661 1.00 60.25 156 PRO A O 1
ATOM 1126 N N . THR A 1 157 ? -13.060 -10.746 12.517 1.00 53.28 157 THR A N 1
ATOM 1127 C CA . THR A 1 157 ? -12.893 -12.199 12.578 1.00 53.28 157 THR A CA 1
ATOM 1128 C C . THR A 1 157 ? -13.058 -12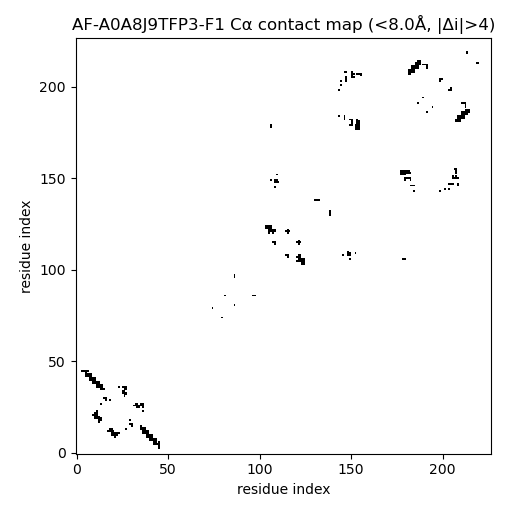.637 14.036 1.00 53.28 157 THR A C 1
ATOM 1130 O O . THR A 1 157 ? -12.164 -12.388 14.852 1.00 53.28 157 THR A O 1
ATOM 1133 N N . PRO A 1 158 ? -14.174 -13.294 14.419 1.00 48.75 158 PRO A N 1
ATOM 1134 C CA . PRO A 1 158 ? -14.365 -13.697 15.798 1.00 48.75 158 PRO A CA 1
ATOM 1135 C C . PRO A 1 158 ? -13.439 -14.880 16.085 1.00 48.75 158 PRO A C 1
ATOM 1137 O O . PRO A 1 158 ? -13.620 -15.967 15.535 1.00 48.75 158 PRO A O 1
ATOM 1140 N N . GLY A 1 159 ? -12.449 -14.673 16.952 1.00 47.47 159 GLY A N 1
ATOM 1141 C CA . GLY A 1 159 ? -11.553 -15.734 17.421 1.00 47.47 159 GLY A CA 1
ATOM 1142 C C . GLY A 1 159 ? -10.083 -15.608 17.019 1.00 47.47 159 GLY A C 1
ATOM 1143 O O . GLY A 1 159 ? -9.312 -16.497 17.373 1.00 47.47 159 GLY A O 1
ATOM 1144 N N . ILE A 1 160 ? -9.659 -14.522 16.362 1.00 50.66 160 ILE A N 1
ATOM 1145 C CA . ILE A 1 160 ? -8.237 -14.145 16.371 1.00 50.66 160 ILE A CA 1
ATOM 1146 C C . ILE A 1 160 ? -7.971 -13.601 17.777 1.00 50.66 160 ILE A C 1
ATOM 1148 O O . ILE A 1 160 ? -8.517 -12.567 18.151 1.00 50.66 160 ILE A O 1
ATOM 1152 N N . GLY A 1 161 ? -7.254 -14.360 18.606 1.00 44.56 161 GLY A N 1
ATOM 1153 C CA . GLY A 1 161 ? -7.093 -14.141 20.049 1.00 44.56 161 GLY A CA 1
ATOM 1154 C C . GLY A 1 161 ? -6.320 -12.877 20.444 1.00 44.56 161 GLY A C 1
ATOM 1155 O O . GLY A 1 161 ? -5.293 -12.982 21.102 1.00 44.56 161 GLY A O 1
ATOM 1156 N N . MET A 1 162 ? -6.818 -11.699 20.067 1.00 50.72 162 MET A N 1
ATOM 1157 C CA . MET A 1 162 ? -6.298 -10.374 20.426 1.00 50.72 162 MET A CA 1
ATOM 1158 C C . MET A 1 162 ? -7.420 -9.376 20.796 1.00 50.72 162 MET A C 1
ATOM 1160 O O . MET A 1 162 ? -7.162 -8.185 20.938 1.00 50.72 162 MET A O 1
ATOM 1164 N N . GLY A 1 163 ? -8.658 -9.850 20.998 1.00 41.53 163 GLY A N 1
ATOM 1165 C CA . GLY A 1 163 ? -9.782 -9.074 21.541 1.00 41.53 163 GLY A CA 1
ATOM 1166 C C . GLY A 1 163 ? -10.320 -9.684 22.839 1.00 41.53 163 GLY A C 1
ATOM 1167 O O . GLY A 1 163 ? -10.297 -10.906 23.013 1.00 41.53 163 GLY A O 1
ATOM 1168 N N . LEU A 1 164 ? -10.799 -8.842 23.762 1.00 36.56 164 LEU A N 1
ATOM 1169 C CA . LEU A 1 164 ? -11.498 -9.299 24.967 1.00 36.56 164 LEU A CA 1
ATOM 1170 C C . LEU A 1 164 ? -12.766 -10.063 24.530 1.00 36.56 164 LEU A C 1
ATOM 1172 O O . LEU A 1 164 ? -13.505 -9.549 23.690 1.00 36.56 164 LEU A O 1
ATOM 1176 N N . PRO A 1 165 ? -13.036 -11.277 25.043 1.00 44.19 165 PRO A N 1
ATOM 1177 C CA . PRO A 1 165 ? -14.243 -11.997 24.672 1.00 44.19 165 PRO A CA 1
ATOM 1178 C C . PRO A 1 165 ? -15.463 -11.258 25.229 1.00 44.19 165 PRO A C 1
ATOM 1180 O O . PRO A 1 165 ? -15.691 -11.262 26.439 1.00 44.19 165 PRO A O 1
ATOM 1183 N N . ASP A 1 166 ? -16.267 -10.657 24.351 1.00 45.62 166 ASP A N 1
ATOM 1184 C CA . ASP A 1 166 ? -17.615 -10.227 24.711 1.00 45.62 166 ASP A CA 1
ATOM 1185 C C . ASP A 1 166 ? -18.421 -11.474 25.094 1.00 45.62 166 ASP A C 1
ATOM 1187 O O . ASP A 1 166 ? -18.767 -12.316 24.262 1.00 45.62 166 ASP A O 1
ATOM 1191 N N . SER A 1 167 ? -18.702 -11.614 26.389 1.00 54.47 167 SER A N 1
ATOM 1192 C CA . SER A 1 167 ? -19.294 -12.802 27.019 1.00 54.47 167 SER A CA 1
ATOM 1193 C C . SER A 1 167 ? -20.734 -13.114 26.593 1.00 54.47 167 SER A C 1
ATOM 1195 O O . SER A 1 167 ? -21.306 -14.094 27.067 1.00 54.47 167 SER A O 1
ATOM 1197 N N . ASN A 1 168 ? -21.323 -12.321 25.695 1.00 46.94 168 ASN A N 1
ATOM 1198 C CA . ASN A 1 168 ? -22.761 -12.330 25.439 1.00 46.94 168 ASN A CA 1
ATOM 1199 C C . ASN A 1 168 ? -23.193 -12.649 24.006 1.00 46.94 168 ASN A C 1
ATOM 1201 O O . ASN A 1 168 ? -24.393 -12.591 23.750 1.00 46.94 168 ASN A O 1
ATOM 1205 N N . ASN A 1 169 ? -22.305 -13.024 23.076 1.00 49.66 169 ASN A N 1
ATOM 1206 C CA . ASN A 1 169 ? -22.762 -13.339 21.717 1.00 49.66 169 ASN A CA 1
ATOM 1207 C C . ASN A 1 169 ? -22.626 -14.821 21.350 1.00 49.66 169 ASN A C 1
ATOM 1209 O O . ASN A 1 169 ? -21.596 -15.319 20.896 1.00 49.66 169 ASN A O 1
ATOM 1213 N N . THR A 1 170 ? -23.736 -15.529 21.555 1.00 40.81 170 THR A N 1
ATOM 1214 C CA . THR A 1 170 ? -24.084 -16.789 20.902 1.00 40.81 170 THR A CA 1
ATOM 1215 C C . THR A 1 170 ? -23.677 -16.788 19.431 1.00 40.81 170 THR A C 1
ATOM 1217 O O . THR A 1 170 ? -24.107 -15.934 18.662 1.00 40.81 170 THR A O 1
ATOM 1220 N N . ARG A 1 171 ? -22.886 -17.799 19.051 1.00 43.16 171 ARG A N 1
ATOM 1221 C CA . ARG A 1 171 ? -22.486 -18.144 17.679 1.00 43.16 171 ARG A CA 1
ATOM 1222 C C . ARG A 1 171 ? -23.654 -18.019 16.700 1.00 43.16 171 ARG A C 1
ATOM 1224 O O . ARG A 1 171 ? -24.381 -18.980 16.466 1.00 43.16 171 ARG A O 1
ATOM 1231 N N . THR A 1 172 ? -23.771 -16.870 16.058 1.00 32.97 172 THR A N 1
ATOM 1232 C CA . THR A 1 172 ? -24.434 -16.757 14.769 1.00 32.97 172 THR A CA 1
ATOM 1233 C C . THR A 1 172 ? -23.317 -16.509 13.771 1.00 32.97 172 THR A C 1
ATOM 1235 O O . THR A 1 172 ? -22.674 -15.467 13.763 1.00 32.97 172 THR A O 1
ATOM 1238 N N . LYS A 1 173 ? -22.996 -17.538 12.980 1.00 40.06 173 LYS A N 1
ATOM 1239 C CA . LYS A 1 173 ? -22.230 -17.355 11.749 1.00 40.06 173 LYS A CA 1
ATOM 1240 C C . LYS A 1 173 ? -23.099 -16.473 10.854 1.00 40.06 173 LYS A C 1
ATOM 1242 O O . LYS A 1 173 ? -23.964 -17.001 10.160 1.00 40.06 173 LYS A O 1
ATOM 1247 N N . SER A 1 174 ? -22.946 -15.154 10.927 1.00 36.84 174 SER A N 1
ATOM 1248 C CA . SER A 1 174 ? -23.570 -14.255 9.965 1.00 36.84 174 SER A CA 1
ATOM 1249 C C . SER A 1 174 ? -22.855 -14.457 8.635 1.00 36.84 174 SER A C 1
ATOM 1251 O O . SER A 1 174 ? -21.757 -13.958 8.403 1.00 36.84 174 SER A O 1
ATOM 1253 N N . SER A 1 175 ? -23.469 -15.271 7.786 1.00 40.09 175 SER A N 1
ATOM 1254 C CA . SER A 1 175 ? -23.188 -15.383 6.362 1.00 40.09 175 SER A CA 1
ATOM 1255 C C . SER A 1 175 ? -23.575 -14.074 5.666 1.00 40.09 175 SER A C 1
ATOM 1257 O O . SER A 1 175 ? -24.617 -13.988 5.020 1.00 40.09 175 SER A O 1
ATOM 1259 N N . THR A 1 176 ? -22.772 -13.036 5.859 1.00 36.84 176 THR A N 1
ATOM 1260 C CA . THR A 1 176 ? -22.846 -11.778 5.112 1.00 36.84 176 THR A CA 1
ATOM 1261 C C . THR A 1 176 ? -21.550 -11.633 4.327 1.00 36.84 176 THR A C 1
ATOM 1263 O O . THR A 1 176 ? -20.483 -11.704 4.931 1.00 36.84 176 THR A O 1
ATOM 1266 N N . ASP A 1 177 ? -21.673 -11.475 3.005 1.00 42.94 177 ASP A N 1
ATOM 1267 C CA . ASP A 1 177 ? -20.635 -11.318 1.967 1.00 42.94 177 ASP A CA 1
ATOM 1268 C C . ASP A 1 177 ? -19.672 -10.133 2.207 1.00 42.94 177 ASP A C 1
ATOM 1270 O O . ASP A 1 177 ? -19.545 -9.216 1.398 1.00 42.94 177 ASP A O 1
ATOM 1274 N N . GLY A 1 178 ? -18.968 -10.101 3.331 1.00 47.50 178 GLY A N 1
ATOM 1275 C CA . GLY A 1 178 ? -17.819 -9.220 3.502 1.00 47.50 178 GLY A CA 1
ATOM 1276 C C . GLY A 1 178 ? -16.601 -9.872 2.861 1.00 47.50 178 GLY A C 1
ATOM 1277 O O . GLY A 1 178 ? -16.103 -10.893 3.325 1.00 47.50 178 GLY A O 1
ATOM 1278 N N . THR A 1 179 ? -16.139 -9.294 1.755 1.00 54.34 179 THR A N 1
ATOM 1279 C CA . THR A 1 179 ? -14.983 -9.785 0.978 1.00 54.34 179 THR A CA 1
ATOM 1280 C C . THR A 1 179 ? -13.640 -9.298 1.562 1.00 54.34 179 THR A C 1
ATOM 1282 O O . THR A 1 179 ? -12.589 -9.502 0.961 1.00 54.34 179 THR A O 1
ATOM 1285 N N . GLY A 1 180 ? -13.649 -8.620 2.715 1.00 61.56 180 GLY A N 1
ATOM 1286 C CA . GLY A 1 180 ? -12.463 -8.005 3.312 1.00 61.56 180 GLY A CA 1
ATOM 1287 C C . GLY A 1 180 ? -11.817 -8.869 4.395 1.00 61.56 180 GLY A C 1
ATOM 1288 O O . GLY A 1 180 ? -12.468 -9.228 5.375 1.00 61.56 180 GLY A O 1
ATOM 1289 N N . GLY A 1 181 ? -10.528 -9.173 4.228 1.00 72.44 181 GLY A N 1
ATOM 1290 C CA . GLY A 1 181 ? -9.659 -9.652 5.308 1.00 72.44 181 GLY A CA 1
ATOM 1291 C C . GLY A 1 181 ? -9.059 -8.492 6.120 1.00 72.44 181 GLY A C 1
ATOM 1292 O O . GLY A 1 181 ? -9.235 -7.332 5.740 1.00 72.44 181 GLY A O 1
ATOM 1293 N N . PRO A 1 182 ? -8.337 -8.783 7.218 1.00 81.00 182 PRO A N 1
ATOM 1294 C CA . PRO A 1 182 ? -7.675 -7.758 8.024 1.00 81.00 182 PRO A CA 1
ATOM 1295 C C . PRO A 1 182 ? -6.644 -6.978 7.196 1.00 81.00 182 PRO A C 1
ATOM 1297 O O . PRO A 1 182 ? -5.955 -7.545 6.345 1.00 81.00 182 PRO A O 1
ATOM 1300 N N . VAL A 1 183 ? -6.509 -5.677 7.464 1.00 88.06 183 VAL A N 1
ATOM 1301 C CA . VAL A 1 183 ? -5.579 -4.788 6.752 1.00 88.06 183 VAL A CA 1
ATOM 1302 C C . VAL A 1 183 ? -4.394 -4.467 7.648 1.00 88.06 183 VAL A C 1
ATOM 1304 O O . VAL A 1 183 ? -4.570 -4.040 8.783 1.00 88.06 183 VAL A O 1
ATOM 1307 N N . TRP A 1 184 ? -3.182 -4.653 7.132 1.00 90.00 184 TRP A N 1
ATOM 1308 C CA . TRP A 1 184 ? -1.944 -4.349 7.846 1.00 90.00 184 TRP A CA 1
ATOM 1309 C C . TRP A 1 184 ? -1.264 -3.145 7.198 1.00 90.00 184 TRP A C 1
ATOM 1311 O O . TRP A 1 184 ? -0.872 -3.191 6.032 1.00 90.00 184 TRP A O 1
ATOM 1321 N N . TYR A 1 185 ? -1.116 -2.066 7.958 1.00 93.00 185 TYR A N 1
ATOM 1322 C CA . TYR A 1 185 ? -0.337 -0.898 7.584 1.00 93.00 185 TYR A CA 1
ATOM 1323 C C . TYR A 1 185 ? 1.052 -1.005 8.212 1.00 93.00 185 TYR A C 1
ATOM 1325 O O . TYR A 1 185 ? 1.217 -0.855 9.423 1.00 93.00 185 TYR A O 1
ATOM 1333 N N . VAL A 1 186 ? 2.058 -1.274 7.383 1.00 92.56 186 VAL A N 1
ATOM 1334 C CA . VAL A 1 186 ? 3.452 -1.408 7.816 1.00 92.56 186 VAL A CA 1
ATOM 1335 C C . VAL A 1 186 ? 4.222 -0.150 7.436 1.00 92.56 186 VAL A C 1
ATOM 1337 O O . VAL A 1 186 ? 4.187 0.275 6.282 1.00 92.56 186 VAL A O 1
ATOM 1340 N N . SER A 1 187 ? 4.931 0.447 8.390 1.00 92.94 187 SER A N 1
ATOM 1341 C CA . SER A 1 187 ? 5.750 1.635 8.148 1.00 92.94 187 SER A CA 1
ATOM 1342 C C . SER A 1 187 ? 7.040 1.594 8.955 1.00 92.94 187 SER A C 1
ATOM 1344 O O . SER A 1 187 ? 7.004 1.474 10.175 1.00 92.94 187 SER A O 1
ATOM 1346 N N . GLY A 1 188 ? 8.170 1.769 8.271 1.00 90.50 188 GLY A N 1
ATOM 1347 C CA . GLY A 1 188 ? 9.481 1.961 8.897 1.00 90.50 188 GLY A CA 1
ATOM 1348 C C . GLY A 1 188 ? 9.952 3.420 8.937 1.00 90.50 188 GLY A C 1
ATOM 1349 O O . GLY A 1 188 ? 10.934 3.719 9.607 1.00 90.50 188 GLY A O 1
ATOM 1350 N N . GLU A 1 189 ? 9.282 4.332 8.220 1.00 87.88 189 GLU A N 1
ATOM 1351 C CA . GLU A 1 189 ? 9.725 5.732 8.092 1.00 87.88 189 GLU A CA 1
ATOM 1352 C C . GLU A 1 189 ? 9.116 6.677 9.136 1.00 87.88 189 GLU A C 1
ATOM 1354 O O . GLU A 1 189 ? 9.710 7.698 9.477 1.00 87.88 189 GLU A O 1
ATOM 1359 N N . GLU A 1 190 ? 7.932 6.349 9.653 1.00 88.38 190 GLU A N 1
ATOM 1360 C CA . GLU A 1 190 ? 7.186 7.180 10.601 1.00 88.38 190 GLU A CA 1
ATOM 1361 C C . GLU A 1 190 ? 6.854 6.386 11.871 1.00 88.38 190 GLU A C 1
ATOM 1363 O O . GLU A 1 190 ? 6.516 5.203 11.802 1.00 88.38 190 GLU A O 1
ATOM 1368 N N . ASN A 1 191 ? 6.937 7.045 13.033 1.00 91.44 191 ASN A N 1
ATOM 1369 C CA . ASN A 1 191 ? 6.592 6.451 14.326 1.00 91.44 191 ASN A CA 1
ATOM 1370 C C . ASN A 1 191 ? 5.079 6.130 14.385 1.00 91.44 191 ASN A C 1
ATOM 1372 O O . ASN A 1 191 ? 4.278 7.007 14.041 1.00 91.44 191 ASN A O 1
ATOM 1376 N N . PRO A 1 192 ? 4.668 4.942 14.874 1.00 91.12 192 PRO A N 1
ATOM 1377 C CA . PRO A 1 192 ? 3.267 4.579 15.072 1.00 91.12 192 PRO A CA 1
ATOM 1378 C C . PRO A 1 192 ? 2.364 5.654 15.689 1.00 91.12 192 PRO A C 1
ATOM 1380 O O . PRO A 1 192 ? 1.257 5.864 15.198 1.00 91.12 192 PRO A O 1
ATOM 1383 N N . ASP A 1 193 ? 2.828 6.395 16.699 1.00 91.56 193 ASP A N 1
ATOM 1384 C CA . ASP A 1 193 ? 2.020 7.448 17.337 1.00 91.56 193 ASP A CA 1
ATOM 1385 C C . ASP A 1 193 ? 1.678 8.604 16.379 1.00 91.56 193 ASP A C 1
ATOM 1387 O O . ASP A 1 193 ? 0.593 9.189 16.439 1.00 91.56 193 ASP A O 1
ATOM 1391 N N . GLN A 1 194 ? 2.596 8.941 15.466 1.00 91.81 194 GLN A N 1
ATOM 1392 C CA . GLN A 1 194 ? 2.373 9.986 14.463 1.00 91.81 194 GLN A CA 1
ATOM 1393 C C . GLN A 1 194 ? 1.360 9.521 13.416 1.00 91.81 194 GLN A C 1
ATOM 1395 O O . GLN A 1 194 ? 0.429 10.266 13.084 1.00 91.81 194 GLN A O 1
ATOM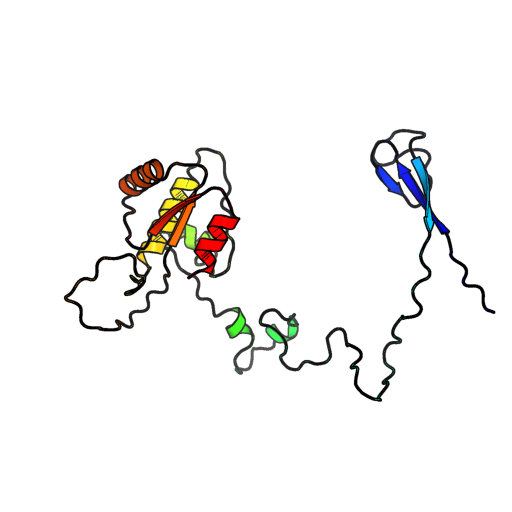 1400 N N . ILE A 1 195 ? 1.473 8.259 12.993 1.00 92.69 195 ILE A N 1
ATOM 1401 C CA . ILE A 1 195 ? 0.528 7.624 12.074 1.00 92.69 195 ILE A CA 1
ATOM 1402 C C . ILE A 1 195 ? -0.857 7.570 12.726 1.00 92.69 195 ILE A C 1
ATOM 1404 O O . ILE A 1 195 ? -1.838 7.962 12.098 1.00 92.69 195 ILE A O 1
ATOM 1408 N N . ALA A 1 196 ? -0.946 7.191 14.003 1.00 91.25 196 ALA A N 1
ATOM 1409 C CA . ALA A 1 196 ? -2.194 7.159 14.761 1.00 91.25 196 ALA A CA 1
ATOM 1410 C C . ALA A 1 196 ? -2.828 8.554 14.892 1.00 91.25 196 ALA A C 1
ATOM 1412 O O . ALA A 1 196 ? -4.029 8.720 14.675 1.00 91.25 196 ALA A O 1
ATOM 1413 N N . SER A 1 197 ? -2.027 9.590 15.166 1.00 90.56 197 SER A N 1
ATOM 1414 C CA . SER A 1 197 ? -2.507 10.977 15.190 1.00 90.56 197 SER A CA 1
ATOM 1415 C C . SER A 1 197 ? -3.071 11.412 13.831 1.00 90.56 197 SER A C 1
ATOM 1417 O O . SER A 1 197 ? -4.104 12.081 13.768 1.00 90.56 197 SER A O 1
ATOM 1419 N N . ARG A 1 198 ? -2.431 11.016 12.722 1.00 92.31 198 ARG A N 1
ATOM 1420 C CA . ARG A 1 198 ? -2.931 11.274 11.360 1.00 92.31 198 ARG A CA 1
ATOM 1421 C C . ARG A 1 198 ? -4.209 10.499 11.063 1.00 92.31 198 ARG A C 1
ATOM 1423 O O . ARG A 1 198 ? -5.157 11.100 10.568 1.00 92.31 198 ARG A O 1
ATOM 1430 N N . ALA A 1 199 ? -4.245 9.211 11.389 1.00 91.94 199 ALA A N 1
ATOM 1431 C CA . ALA A 1 199 ? -5.411 8.353 11.211 1.00 91.94 199 ALA A CA 1
ATOM 1432 C C . ALA A 1 199 ? -6.622 8.913 11.971 1.00 91.94 199 ALA A C 1
ATOM 1434 O O . ALA A 1 199 ? -7.699 9.057 11.396 1.00 91.94 199 ALA A O 1
ATOM 1435 N N . SER A 1 200 ? -6.415 9.367 13.212 1.00 91.88 200 SER A N 1
ATOM 1436 C CA . SER A 1 200 ? -7.440 10.034 14.019 1.00 91.88 200 SER A CA 1
ATOM 1437 C C . SER A 1 200 ? -7.985 11.298 13.342 1.00 91.88 200 SER A C 1
ATOM 1439 O O . SER A 1 200 ? -9.200 11.462 13.257 1.00 91.88 200 SER A O 1
ATOM 1441 N N . ARG A 1 201 ? -7.117 12.156 12.780 1.00 91.75 201 ARG A N 1
ATOM 1442 C CA . ARG A 1 201 ? -7.549 13.351 12.026 1.00 91.75 201 ARG A CA 1
ATOM 1443 C C . ARG A 1 201 ? -8.339 13.016 10.760 1.00 91.75 201 ARG A C 1
ATOM 1445 O O . ARG A 1 201 ? -9.195 13.798 10.366 1.00 91.75 201 ARG A O 1
ATOM 1452 N N . LEU A 1 202 ? -8.035 11.887 10.124 1.00 89.44 202 LEU A N 1
ATOM 1453 C CA . LEU A 1 202 ? -8.717 11.412 8.918 1.00 89.44 202 LEU A CA 1
ATOM 1454 C C . LEU A 1 202 ? -10.002 10.621 9.226 1.00 89.44 202 LEU A C 1
ATOM 1456 O O . LEU A 1 202 ? -10.704 10.244 8.294 1.00 89.44 202 LEU A O 1
ATOM 1460 N N . GLY A 1 203 ? -10.317 10.362 10.502 1.00 88.31 203 GLY A N 1
ATOM 1461 C CA . GLY A 1 203 ? -11.475 9.553 10.901 1.00 88.31 203 GLY A CA 1
ATOM 1462 C C . GLY A 1 203 ? -11.304 8.052 10.638 1.00 88.31 203 GLY A C 1
ATOM 1463 O O . GLY A 1 203 ? -12.287 7.328 10.503 1.00 88.31 203 GLY A O 1
ATOM 1464 N N . ILE A 1 204 ? -10.061 7.582 10.548 1.00 86.75 204 ILE A N 1
ATOM 1465 C CA . ILE A 1 204 ? -9.689 6.205 10.214 1.00 86.75 204 ILE A CA 1
ATOM 1466 C C . ILE A 1 204 ? -9.405 5.464 11.527 1.00 86.75 204 ILE A C 1
ATOM 1468 O O . ILE A 1 204 ? -8.282 5.479 12.026 1.00 86.75 204 ILE A O 1
ATOM 1472 N N . LEU A 1 205 ? -10.451 4.900 12.138 1.00 77.81 205 LEU A N 1
ATOM 1473 C CA . LEU A 1 205 ? -10.395 4.191 13.429 1.00 77.81 205 LEU A CA 1
ATOM 1474 C C . LEU A 1 205 ? -11.050 2.800 13.344 1.00 77.81 205 LEU A C 1
ATOM 1476 O O . LEU A 1 205 ? -11.780 2.382 14.242 1.00 77.81 205 LEU A O 1
ATOM 1480 N N . GLN A 1 206 ? -10.847 2.100 12.228 1.00 79.31 206 GLN A N 1
ATOM 1481 C CA . GLN A 1 206 ? -11.389 0.761 12.001 1.00 79.31 206 GLN A CA 1
ATOM 1482 C C . GLN A 1 206 ? -10.676 -0.265 12.895 1.00 79.31 206 GLN A C 1
ATOM 1484 O O . GLN A 1 206 ? -9.451 -0.245 12.997 1.00 79.31 206 GLN A O 1
ATOM 1489 N N . SER A 1 207 ? -11.426 -1.193 13.500 1.00 71.25 207 SER A N 1
ATOM 1490 C CA . SER A 1 207 ? -10.861 -2.255 14.353 1.00 71.25 207 SER A CA 1
ATOM 1491 C C . SER A 1 207 ? -9.970 -3.234 13.587 1.00 71.25 207 SER A C 1
ATOM 1493 O O . SER A 1 207 ? -9.046 -3.798 14.157 1.00 71.25 207 SER A O 1
ATOM 1495 N N . GLU A 1 208 ? -10.230 -3.409 12.291 1.00 82.38 208 GLU A N 1
ATOM 1496 C CA . GLU A 1 208 ? -9.510 -4.350 11.425 1.00 82.38 208 GLU A CA 1
ATOM 1497 C C . GLU A 1 208 ? -8.294 -3.728 10.715 1.00 82.38 208 GLU A C 1
ATOM 1499 O O . GLU A 1 208 ? -7.697 -4.366 9.843 1.00 82.38 208 GLU A O 1
ATOM 1504 N N . LEU A 1 209 ? -7.928 -2.487 11.064 1.00 87.56 209 LEU A N 1
ATOM 1505 C CA . LEU A 1 209 ? -6.714 -1.830 10.587 1.00 87.56 209 LEU A CA 1
ATOM 1506 C C . LEU A 1 209 ? -5.596 -1.972 11.627 1.00 87.56 209 LEU A C 1
ATOM 1508 O O . LEU A 1 209 ? -5.575 -1.287 12.649 1.00 87.56 209 LEU A O 1
ATOM 1512 N N . TRP A 1 210 ? -4.636 -2.837 11.330 1.00 89.06 210 TRP A N 1
ATOM 1513 C CA . TRP A 1 210 ? -3.487 -3.126 12.179 1.00 89.06 210 TRP A CA 1
ATOM 1514 C C . TRP A 1 210 ? -2.293 -2.277 11.759 1.00 89.06 210 TRP A C 1
ATOM 1516 O O . TRP A 1 210 ? -2.007 -2.145 10.571 1.00 89.06 210 TRP A O 1
ATOM 1526 N N . LEU A 1 211 ? -1.579 -1.709 12.727 1.00 90.75 211 LEU A N 1
ATOM 1527 C CA . LEU A 1 211 ? -0.408 -0.870 12.493 1.00 90.75 211 LEU A CA 1
ATOM 1528 C C . LEU A 1 211 ? 0.849 -1.576 12.994 1.00 90.75 211 LEU A C 1
ATOM 1530 O O . LEU A 1 211 ? 0.901 -2.009 14.143 1.00 90.75 211 LEU A O 1
ATOM 1534 N N . LEU A 1 212 ? 1.873 -1.633 12.148 1.00 90.62 212 LEU A N 1
ATOM 1535 C CA . LEU A 1 212 ? 3.154 -2.238 12.475 1.00 90.62 212 LEU A CA 1
ATOM 1536 C C . LEU A 1 212 ? 4.306 -1.293 12.122 1.00 90.62 212 LEU A C 1
ATOM 1538 O O . LEU A 1 212 ? 4.516 -0.940 10.960 1.00 90.62 212 LEU A O 1
ATOM 1542 N N . GLY A 1 213 ? 5.049 -0.884 13.148 1.00 91.19 213 GLY A N 1
ATOM 1543 C CA . GLY A 1 213 ? 6.249 -0.065 13.014 1.00 91.19 213 GLY A CA 1
ATOM 1544 C C . GLY A 1 213 ? 7.488 -0.937 12.867 1.00 91.19 213 GLY A C 1
ATOM 1545 O O . GLY A 1 213 ? 8.115 -1.251 13.872 1.00 91.19 213 GLY A O 1
ATOM 1546 N N . GLU A 1 214 ? 7.826 -1.345 11.646 1.00 89.31 214 GLU A N 1
ATOM 1547 C CA . GLU A 1 214 ? 8.954 -2.247 11.396 1.00 89.31 214 GLU A CA 1
ATOM 1548 C C . GLU A 1 214 ? 9.777 -1.846 10.175 1.00 89.31 214 GLU A C 1
ATOM 1550 O O . GLU A 1 214 ? 9.270 -1.300 9.195 1.00 89.31 214 GLU A O 1
ATOM 1555 N N . THR A 1 215 ? 11.072 -2.152 10.246 1.00 90.88 215 THR A N 1
ATOM 1556 C CA . THR A 1 215 ? 12.046 -1.868 9.176 1.00 90.88 215 THR A CA 1
ATOM 1557 C C . THR A 1 215 ? 12.684 -3.137 8.619 1.00 90.88 215 THR A C 1
ATOM 1559 O O . THR A 1 215 ? 13.177 -3.129 7.490 1.00 90.88 215 THR A O 1
ATOM 1562 N N . HIS A 1 216 ? 12.665 -4.238 9.379 1.00 90.69 216 HIS A N 1
ATOM 1563 C CA . HIS A 1 216 ? 13.326 -5.480 8.998 1.00 90.69 216 HIS A CA 1
ATOM 1564 C C . HIS A 1 216 ? 12.346 -6.460 8.345 1.00 90.69 216 HIS A C 1
ATOM 1566 O O . HIS A 1 216 ? 11.407 -6.940 8.980 1.00 90.69 216 HIS A O 1
ATOM 1572 N N . VAL A 1 217 ? 12.591 -6.808 7.080 1.00 87.62 217 VAL A N 1
ATOM 1573 C CA . VAL A 1 217 ? 11.688 -7.665 6.289 1.00 87.62 217 VAL A CA 1
ATOM 1574 C C . VAL A 1 217 ? 11.522 -9.057 6.902 1.00 87.62 217 VAL A C 1
ATOM 1576 O O . VAL A 1 217 ? 10.412 -9.577 6.916 1.00 87.62 217 VAL A O 1
ATOM 1579 N N . ASP A 1 218 ? 12.576 -9.648 7.471 1.00 87.69 218 ASP A N 1
ATOM 1580 C CA . ASP A 1 218 ? 12.463 -10.982 8.081 1.00 87.69 218 ASP A CA 1
ATOM 1581 C C . ASP A 1 218 ? 11.484 -11.017 9.264 1.00 87.69 218 ASP A C 1
ATOM 1583 O O . ASP A 1 218 ? 10.723 -11.977 9.403 1.00 87.69 218 ASP A O 1
ATOM 1587 N N . THR A 1 219 ? 11.443 -9.957 10.080 1.00 85.25 219 THR A N 1
ATOM 1588 C CA . THR A 1 219 ? 10.486 -9.832 11.189 1.00 85.25 219 THR A CA 1
ATOM 1589 C C . THR A 1 219 ? 9.058 -9.710 10.656 1.00 85.25 219 THR A C 1
ATOM 1591 O O . THR A 1 219 ? 8.150 -10.354 11.181 1.00 85.25 219 THR A O 1
ATOM 1594 N N . LEU A 1 220 ? 8.866 -8.962 9.560 1.00 84.38 220 LEU A N 1
ATOM 1595 C CA . LEU A 1 220 ? 7.575 -8.859 8.871 1.00 84.38 220 LEU A CA 1
ATOM 1596 C C . LEU A 1 220 ? 7.110 -10.218 8.346 1.00 84.38 220 LEU A C 1
ATOM 1598 O O . LEU A 1 220 ? 5.978 -10.625 8.590 1.00 84.38 220 LEU A O 1
ATOM 1602 N N . CYS A 1 221 ? 7.984 -10.947 7.650 1.00 82.81 221 CYS A N 1
ATOM 1603 C CA . CYS A 1 221 ? 7.650 -12.253 7.093 1.00 82.81 221 CYS A CA 1
ATOM 1604 C C . CYS A 1 221 ? 7.281 -13.263 8.184 1.00 82.81 221 CYS A C 1
ATOM 1606 O O . CYS A 1 221 ? 6.349 -14.037 7.994 1.00 82.81 221 CYS A O 1
ATOM 1608 N N . GLN A 1 222 ? 7.952 -13.239 9.339 1.00 82.81 222 GLN A N 1
ATOM 1609 C CA . GLN A 1 222 ? 7.586 -14.097 10.469 1.00 82.81 222 GLN A CA 1
ATOM 1610 C C . GLN A 1 222 ? 6.192 -13.773 11.015 1.00 82.81 222 GLN A C 1
ATOM 1612 O O . GLN A 1 222 ? 5.446 -14.688 11.343 1.00 82.81 222 GLN A O 1
ATOM 1617 N N . GLN A 1 223 ? 5.807 -12.499 11.074 1.00 75.88 223 GLN A N 1
ATOM 1618 C CA . GLN A 1 223 ? 4.481 -12.105 11.557 1.00 75.88 223 GLN A CA 1
ATOM 1619 C C . GLN A 1 223 ? 3.366 -12.403 10.546 1.00 75.88 223 GLN A C 1
ATOM 1621 O O . GLN A 1 223 ? 2.265 -12.764 10.950 1.00 75.88 223 GLN A O 1
ATOM 1626 N N . VAL A 1 224 ? 3.659 -12.300 9.245 1.00 73.94 224 VAL A N 1
ATOM 1627 C CA . VAL A 1 224 ? 2.697 -12.566 8.163 1.00 73.94 224 VAL A CA 1
ATOM 1628 C C . VAL A 1 224 ? 2.492 -14.067 7.918 1.00 73.94 224 VAL A C 1
ATOM 1630 O O . VAL A 1 224 ? 1.391 -14.472 7.575 1.00 73.94 224 VAL A O 1
ATOM 1633 N N . VAL A 1 225 ? 3.528 -14.903 8.072 1.00 58.00 225 VAL A N 1
ATOM 1634 C CA . VAL A 1 225 ? 3.476 -16.348 7.742 1.00 58.00 225 VAL A CA 1
ATOM 1635 C C . VAL A 1 225 ? 2.918 -17.208 8.883 1.00 58.00 225 VAL A C 1
ATOM 1637 O O . VAL A 1 225 ? 2.507 -18.344 8.654 1.00 58.00 225 VAL A O 1
ATOM 1640 N N . VAL A 1 226 ? 2.913 -16.707 10.119 1.00 40.44 226 VAL A N 1
ATOM 1641 C CA . VAL A 1 226 ? 2.494 -17.487 11.300 1.00 40.44 226 VAL A CA 1
ATOM 1642 C C . VAL A 1 226 ? 0.963 -17.566 11.462 1.00 40.44 226 VAL A C 1
ATOM 1644 O O . VAL A 1 226 ? 0.481 -18.315 12.315 1.00 40.44 226 VAL A O 1
ATOM 1647 N N . HIS A 1 227 ? 0.181 -16.886 10.620 1.00 38.88 227 HIS A N 1
ATOM 1648 C CA . HIS A 1 227 ? -1.280 -16.794 10.732 1.00 38.88 227 HIS A CA 1
ATOM 1649 C C . HIS A 1 227 ? -1.997 -16.933 9.385 1.00 38.88 227 HIS A C 1
ATOM 1651 O O . HIS A 1 227 ? -3.225 -17.173 9.428 1.00 38.88 227 HIS A O 1
#